Protein AF-0000000080643379 (afdb_homodimer)

Radius of gyration: 20.9 Å; Cα contacts (8 Å, |Δi|>4): 549; chains: 2; bounding box: 35×61×50 Å

Foldseek 3Di:
DDPVVVLVVVCVVCVVVLVVQQQQDPVFWFALDLVRLVVFAPWWAKKFKDQPRATAAIDTAQAADPPRDGHPGTSSVLSNCLAALDCVVPVLVLQVVCVVVVHDPVCSSVGHRNVRRMIMHGDTDDDDRNVRVVVRVSSVVVCVVVVRHYSVVD/DDPVVVLVVVCVVCVVVLVVQQQQDPVFWFALDLVRLVVFAPWWAKKFKDQPRATAAIDTAQAADPPRDGHPGTSSVLSNCLAALDCVVPVLVLQVVCVVVVHDPVCSSVGHRNVRRMIMHGDTDDDDRNVRVVVRVSSVVVCVVVVRHYSVVD

Organism: Staphylococcus saprophyticus subsp. saprophyticus (strain ATCC 15305 / DSM 20229 / NCIMB 8711 / NCTC 7292 / S-41) (NCBI:txid342451)

Structure (mmCIF, N/CA/C/O backbone):
data_AF-0000000080643379-model_v1
#
loop_
_entity.id
_entity.type
_entity.pdbx_description
1 polymer 'Phage protein'
#
loop_
_atom_site.group_PDB
_atom_site.id
_atom_site.type_symbol
_atom_site.label_atom_id
_atom_site.label_alt_id
_atom_site.label_comp_id
_atom_site.label_asym_id
_atom_site.label_entity_id
_atom_site.label_seq_id
_atom_site.pdbx_PDB_ins_code
_atom_site.Cartn_x
_atom_site.Cartn_y
_atom_site.Cartn_z
_atom_site.occupancy
_atom_site.B_iso_or_equiv
_atom_site.auth_seq_id
_atom_site.auth_comp_id
_atom_site.auth_asym_id
_atom_site.auth_atom_id
_atom_site.pdbx_PDB_model_num
ATOM 1 N N . MET A 1 1 ? 12.344 6.934 12.32 1 95.56 1 MET A N 1
ATOM 2 C CA . MET A 1 1 ? 12.203 5.48 12.383 1 95.56 1 MET A CA 1
ATOM 3 C C . MET A 1 1 ? 13.133 4.801 11.383 1 95.56 1 MET A C 1
ATOM 5 O O . MET A 1 1 ? 13.305 5.281 10.266 1 95.56 1 MET A O 1
ATOM 9 N N . ASN A 1 2 ? 13.773 3.764 11.812 1 97.25 2 ASN A N 1
ATOM 10 C CA . ASN A 1 2 ? 14.625 2.973 10.93 1 97.25 2 ASN A CA 1
ATOM 11 C C . ASN A 1 2 ? 13.812 1.944 10.148 1 97.25 2 ASN A C 1
ATOM 13 O O . ASN A 1 2 ? 13.414 0.914 10.695 1 97.25 2 ASN A O 1
ATOM 17 N N . GLY A 1 3 ? 13.617 2.188 8.875 1 97.5 3 GLY A N 1
ATOM 18 C CA . GLY A 1 3 ? 12.758 1.368 8.031 1 97.5 3 GLY A CA 1
ATOM 19 C C . GLY A 1 3 ? 13.289 -0.041 7.836 1 97.5 3 GLY A C 1
ATOM 20 O O . GLY A 1 3 ? 12.516 -1.001 7.812 1 97.5 3 GLY A O 1
ATOM 21 N N . ASP A 1 4 ? 14.602 -0.153 7.711 1 97.94 4 ASP A N 1
ATOM 22 C CA . ASP A 1 4 ? 15.195 -1.469 7.516 1 97.94 4 ASP A CA 1
ATOM 23 C C . ASP A 1 4 ? 14.977 -2.361 8.734 1 97.94 4 ASP A C 1
ATOM 25 O O . ASP A 1 4 ? 14.586 -3.521 8.594 1 97.94 4 ASP A O 1
ATOM 29 N N . LYS A 1 5 ? 15.25 -1.78 9.836 1 97.94 5 LYS A N 1
ATOM 30 C CA . LYS A 1 5 ? 15.086 -2.535 11.07 1 97.94 5 LYS A CA 1
ATOM 31 C C . LYS A 1 5 ? 13.633 -2.963 11.273 1 97.94 5 LYS A C 1
ATOM 33 O O . LYS A 1 5 ? 13.359 -4.113 11.625 1 97.94 5 LYS A O 1
ATOM 38 N N . LYS A 1 6 ? 12.703 -2.09 11.016 1 98.12 6 LYS A N 1
ATOM 39 C CA . LYS A 1 6 ? 11.289 -2.381 11.234 1 98.12 6 LYS A CA 1
ATOM 40 C C . LYS A 1 6 ? 10.781 -3.424 10.25 1 98.12 6 LYS A C 1
ATOM 42 O O . LYS A 1 6 ? 10.023 -4.32 10.617 1 98.12 6 LYS A O 1
ATOM 47 N N . ILE A 1 7 ? 11.227 -3.344 9.023 1 98.5 7 ILE A N 1
ATOM 48 C CA . ILE A 1 7 ? 10.836 -4.336 8.023 1 98.5 7 ILE A CA 1
ATOM 49 C C . ILE A 1 7 ? 11.398 -5.703 8.406 1 98.5 7 ILE A C 1
ATOM 51 O O . ILE A 1 7 ? 10.703 -6.719 8.297 1 98.5 7 ILE A O 1
ATOM 55 N N . SER A 1 8 ? 12.609 -5.676 8.867 1 98.25 8 SER A N 1
ATOM 56 C CA . SER A 1 8 ? 13.203 -6.934 9.297 1 98.25 8 SER A CA 1
ATOM 57 C C . SER A 1 8 ? 12.406 -7.57 10.43 1 98.25 8 SER A C 1
ATOM 59 O O . SER A 1 8 ? 12.172 -8.781 10.43 1 98.25 8 SER A O 1
ATOM 61 N N . GLU A 1 9 ? 12.008 -6.742 11.359 1 98.12 9 GLU A N 1
ATOM 62 C CA . GLU A 1 9 ? 11.195 -7.223 12.469 1 98.12 9 GLU A CA 1
ATOM 63 C C . GLU A 1 9 ? 9.859 -7.781 11.977 1 98.12 9 GLU A C 1
ATOM 65 O O . GLU A 1 9 ? 9.422 -8.836 12.438 1 98.12 9 GLU A O 1
ATOM 70 N N . LEU A 1 10 ? 9.258 -7.109 11.055 1 98.5 10 LEU A N 1
ATOM 71 C CA . LEU A 1 10 ? 7.98 -7.559 10.5 1 98.5 10 LEU A CA 1
ATOM 72 C C . LEU A 1 10 ? 8.156 -8.859 9.727 1 98.5 10 LEU A C 1
ATOM 74 O O . LEU A 1 10 ? 7.328 -9.773 9.844 1 98.5 10 LEU A O 1
ATOM 78 N N . LEU A 1 11 ? 9.219 -8.922 8.984 1 98.62 11 LEU A N 1
ATOM 79 C CA . LEU A 1 11 ? 9.484 -10.148 8.242 1 98.62 11 LEU A CA 1
ATOM 80 C C . LEU A 1 11 ? 9.703 -11.328 9.195 1 98.62 11 LEU A C 1
ATOM 82 O O . LEU A 1 11 ? 9.281 -12.445 8.906 1 98.62 11 LEU A O 1
ATOM 86 N N . ASP A 1 12 ? 10.344 -11.055 10.344 1 97.94 12 ASP A N 1
ATOM 87 C CA . ASP A 1 12 ? 10.531 -12.102 11.344 1 97.94 12 ASP A CA 1
ATOM 88 C C . ASP A 1 12 ? 9.195 -12.562 11.914 1 97.94 12 ASP A C 1
ATOM 90 O O . ASP A 1 12 ? 8.977 -13.758 12.109 1 97.94 12 ASP A O 1
ATOM 94 N N . ASN A 1 13 ? 8.312 -11.633 12.141 1 97.12 13 ASN A N 1
ATOM 95 C CA . ASN A 1 13 ? 7.004 -11.938 12.719 1 97.12 13 ASN A CA 1
ATOM 96 C C . ASN A 1 13 ? 6.133 -12.719 11.742 1 97.12 13 ASN A C 1
ATOM 98 O O . ASN A 1 13 ? 5.293 -13.516 12.156 1 97.12 13 ASN A O 1
ATOM 102 N N . TYR A 1 14 ? 6.359 -12.547 10.422 1 97.81 14 TYR A N 1
ATOM 103 C CA . TYR A 1 14 ? 5.512 -13.188 9.422 1 97.81 14 TYR A CA 1
ATOM 104 C C . TYR A 1 14 ? 6.301 -14.211 8.617 1 97.81 14 TYR A C 1
ATOM 106 O O . TYR A 1 14 ? 5.867 -14.625 7.535 1 97.81 14 TYR A O 1
ATOM 114 N N . LYS A 1 15 ? 7.379 -14.641 9.109 1 97.44 15 LYS A N 1
ATOM 115 C CA . LYS A 1 15 ? 8.305 -15.516 8.391 1 97.44 15 LYS A CA 1
ATOM 116 C C . LYS A 1 15 ? 7.637 -16.828 7.992 1 97.44 15 LYS A C 1
ATOM 118 O O . LYS A 1 15 ? 7.746 -17.266 6.848 1 97.44 15 LYS A O 1
ATOM 123 N N . LYS A 1 16 ? 6.953 -17.375 8.898 1 97.31 16 LYS A N 1
ATOM 124 C CA . LYS A 1 16 ? 6.398 -18.703 8.68 1 97.31 16 LYS A CA 1
ATOM 125 C C . LYS A 1 16 ? 5.391 -18.688 7.531 1 97.31 16 LYS A C 1
ATOM 127 O O . LYS A 1 16 ? 5.543 -19.422 6.555 1 97.31 16 LYS A O 1
ATOM 132 N N . PRO A 1 17 ? 4.391 -17.797 7.648 1 98.06 17 PRO A N 1
ATOM 133 C CA . PRO A 1 17 ? 3.434 -17.828 6.539 1 98.06 17 PRO A CA 1
ATOM 134 C C . PRO A 1 17 ? 4.062 -17.422 5.207 1 98.06 17 PRO A C 1
ATOM 136 O O . PRO A 1 17 ? 3.688 -17.938 4.156 1 98.06 17 PRO A O 1
ATOM 139 N N . LEU A 1 18 ? 5 -16.531 5.168 1 98.69 18 LEU A N 1
ATOM 140 C CA . LEU A 1 18 ? 5.633 -16.078 3.934 1 98.69 18 LEU A CA 1
ATOM 141 C C . LEU A 1 18 ? 6.508 -17.172 3.344 1 98.69 18 LEU A C 1
ATOM 143 O O . LEU A 1 18 ? 6.496 -17.406 2.131 1 98.69 18 LEU A O 1
ATOM 147 N N . LYS A 1 19 ? 7.238 -17.766 4.234 1 98.5 19 LYS A N 1
ATOM 148 C CA . LYS A 1 19 ? 8.047 -18.891 3.771 1 98.5 19 LYS A CA 1
ATOM 149 C C . LYS A 1 19 ? 7.184 -19.953 3.102 1 98.5 19 LYS A C 1
ATOM 151 O O . LYS A 1 19 ? 7.527 -20.453 2.031 1 98.5 19 LYS A O 1
ATOM 156 N N . LYS A 1 20 ? 6.109 -20.281 3.715 1 98.44 20 LYS A N 1
ATOM 157 C CA . LYS A 1 20 ? 5.203 -21.281 3.168 1 98.44 20 LYS A CA 1
ATOM 158 C C . LYS A 1 20 ? 4.617 -20.828 1.835 1 98.44 20 LYS A C 1
ATOM 160 O O . LYS A 1 20 ? 4.422 -21.641 0.925 1 98.44 20 LYS A O 1
ATOM 165 N N . LEU A 1 21 ? 4.336 -19.578 1.672 1 98.75 21 LEU A N 1
ATOM 166 C CA . LEU A 1 21 ? 3.76 -19.016 0.453 1 98.75 21 LEU A CA 1
ATOM 167 C C . LEU A 1 21 ? 4.715 -19.188 -0.724 1 98.75 21 LEU A C 1
ATOM 169 O O . LEU A 1 21 ? 4.285 -19.469 -1.843 1 98.75 21 LEU A O 1
ATOM 173 N N . PHE A 1 22 ? 5.977 -19 -0.474 1 98.81 22 PHE A N 1
ATOM 174 C CA . PHE A 1 22 ? 6.957 -18.922 -1.551 1 98.81 22 PHE A CA 1
ATOM 175 C C . PHE A 1 22 ? 7.559 -20.297 -1.823 1 98.81 22 PHE A C 1
ATOM 177 O O . PHE A 1 22 ? 8.219 -20.5 -2.844 1 98.81 22 PHE A O 1
ATOM 184 N N . LYS A 1 23 ? 7.383 -21.188 -0.854 1 98.56 23 LYS A N 1
ATOM 185 C CA . LYS A 1 23 ? 7.848 -22.562 -1.071 1 98.56 23 LYS A CA 1
ATOM 186 C C . LYS A 1 23 ? 6.809 -23.375 -1.833 1 98.56 23 LYS A C 1
ATOM 188 O O . LYS A 1 23 ? 5.715 -23.625 -1.326 1 98.56 23 LYS A O 1
ATOM 193 N N . TYR A 1 24 ? 7.199 -23.859 -2.943 1 98.62 24 TYR A N 1
ATOM 194 C CA . TYR A 1 24 ? 6.266 -24.641 -3.754 1 98.62 24 TYR A CA 1
ATOM 195 C C . TYR A 1 24 ? 5.816 -25.891 -3.016 1 98.62 24 TYR A C 1
ATOM 197 O O . TYR A 1 24 ? 6.648 -26.703 -2.59 1 98.62 24 TYR A O 1
ATOM 205 N N . ASP A 1 25 ? 4.66 -26 -2.828 1 98.31 25 ASP A N 1
ATOM 206 C CA . ASP A 1 25 ? 4.023 -27.172 -2.219 1 98.31 25 ASP A CA 1
ATOM 207 C C . ASP A 1 25 ? 3.037 -27.828 -3.186 1 98.31 25 ASP A C 1
ATOM 209 O O . ASP A 1 25 ? 1.934 -27.312 -3.393 1 98.31 25 ASP A O 1
ATOM 213 N N . LYS A 1 26 ? 3.357 -28.938 -3.703 1 97.25 26 LYS A N 1
ATOM 214 C CA . LYS A 1 26 ? 2.578 -29.625 -4.73 1 97.25 26 LYS A CA 1
ATOM 215 C C . LYS A 1 26 ? 1.146 -29.875 -4.262 1 97.25 26 LYS A C 1
ATOM 217 O O . LYS A 1 26 ? 0.209 -29.828 -5.062 1 97.25 26 LYS A O 1
ATOM 222 N N . SER A 1 27 ? 0.927 -30.094 -3.057 1 96.69 27 SER A N 1
ATOM 223 C CA . SER A 1 27 ? -0.391 -30.391 -2.512 1 96.69 27 SER A CA 1
ATOM 224 C C . SER A 1 27 ? -1.24 -29.141 -2.373 1 96.69 27 SER A C 1
ATOM 226 O O . SER A 1 27 ? -2.467 -29.219 -2.281 1 96.69 27 SER A O 1
ATOM 228 N N . LYS A 1 28 ? -0.575 -28 -2.389 1 96.38 28 LYS A N 1
ATOM 229 C CA . LYS A 1 28 ? -1.296 -26.75 -2.15 1 96.38 28 LYS A CA 1
ATOM 230 C C . LYS A 1 28 ? -1.379 -25.922 -3.422 1 96.38 28 LYS A C 1
ATOM 232 O O . LYS A 1 28 ? -2.264 -25.062 -3.555 1 96.38 28 LYS A O 1
ATOM 237 N N . ALA A 1 29 ? -0.415 -26.125 -4.297 1 98.25 29 ALA A N 1
ATOM 238 C CA . ALA A 1 29 ? -0.379 -25.375 -5.543 1 98.25 29 ALA A CA 1
ATOM 239 C C . ALA A 1 29 ? -1.565 -25.719 -6.434 1 98.25 29 ALA A C 1
ATOM 241 O O . ALA A 1 29 ? -1.855 -26.906 -6.656 1 98.25 29 ALA A O 1
ATOM 242 N N . ARG A 1 30 ? -2.191 -24.672 -6.891 1 98.38 30 ARG A N 1
ATOM 243 C CA . ARG A 1 30 ? -3.383 -24.891 -7.707 1 98.38 30 ARG A CA 1
ATOM 244 C C . ARG A 1 30 ? -3.168 -24.375 -9.133 1 98.38 30 ARG A C 1
ATOM 246 O O . ARG A 1 30 ? -2.426 -23.422 -9.352 1 98.38 30 ARG A O 1
ATOM 253 N N . ALA A 1 31 ? -3.893 -25.078 -10.047 1 98.25 31 ALA A N 1
ATOM 254 C CA . ALA A 1 31 ? -3.844 -24.672 -11.445 1 98.25 31 ALA A CA 1
ATOM 255 C C . ALA A 1 31 ? -4.758 -23.469 -11.703 1 98.25 31 ALA A C 1
ATOM 257 O O . ALA A 1 31 ? -5.539 -23.078 -10.836 1 98.25 31 ALA A O 1
ATOM 258 N N . PHE A 1 32 ? -4.676 -22.875 -12.867 1 98.44 32 PHE A N 1
ATOM 259 C CA . PHE A 1 32 ? -5.414 -21.656 -13.203 1 98.44 32 PHE A CA 1
ATOM 260 C C . PHE A 1 32 ? -6.715 -22 -13.922 1 98.44 32 PHE A C 1
ATOM 262 O O . PHE A 1 32 ? -7.473 -21.109 -14.305 1 98.44 32 PHE A O 1
ATOM 269 N N . ASP A 1 33 ? -7.02 -23.312 -14.094 1 97.5 33 ASP A N 1
ATOM 270 C CA . ASP A 1 33 ? -8.258 -23.688 -14.758 1 97.5 33 ASP A CA 1
ATOM 271 C C . ASP A 1 33 ? -9.477 -23.328 -13.898 1 97.5 33 ASP A C 1
ATOM 273 O O . ASP A 1 33 ? -9.344 -23.109 -12.695 1 97.5 33 ASP A O 1
ATOM 277 N N . LYS A 1 34 ? -10.57 -23.312 -14.484 1 96.44 34 LYS A N 1
ATOM 278 C CA . LYS A 1 34 ? -11.797 -22.859 -13.836 1 96.44 34 LYS A CA 1
ATOM 279 C C . LYS A 1 34 ? -12.117 -23.688 -12.602 1 96.44 34 LYS A C 1
ATOM 281 O O . LYS A 1 34 ? -12.508 -23.141 -11.562 1 96.44 34 LYS A O 1
ATOM 286 N N . ASP A 1 35 ? -11.992 -24.969 -12.664 1 96.62 35 ASP A N 1
ATOM 287 C CA . ASP A 1 35 ? -12.32 -25.844 -11.547 1 96.62 35 ASP A CA 1
ATOM 288 C C . ASP A 1 35 ? -11.422 -25.578 -10.344 1 96.62 35 ASP A C 1
ATOM 290 O O . ASP A 1 35 ? -11.898 -25.531 -9.211 1 96.62 35 ASP A O 1
ATOM 294 N N . SER A 1 36 ? -10.188 -25.391 -10.555 1 97.12 36 SER A N 1
ATOM 295 C CA . SER A 1 36 ? -9.242 -25.094 -9.484 1 97.12 36 SER A CA 1
ATOM 296 C C . SER A 1 36 ? -9.508 -23.719 -8.875 1 97.12 36 SER A C 1
ATOM 298 O O . SER A 1 36 ? -9.5 -23.562 -7.648 1 97.12 36 SER A O 1
ATOM 300 N N . ARG A 1 37 ? -9.758 -22.703 -9.688 1 97.31 37 ARG A N 1
ATOM 301 C CA . ARG A 1 37 ? -9.992 -21.344 -9.211 1 97.31 37 ARG A CA 1
ATOM 302 C C . ARG A 1 37 ? -11.297 -21.25 -8.414 1 97.31 37 ARG A C 1
ATOM 304 O O . ARG A 1 37 ? -11.383 -20.5 -7.445 1 97.31 37 ARG A O 1
ATOM 311 N N . SER A 1 38 ? -12.297 -22.047 -8.812 1 97.31 38 SER A N 1
ATOM 312 C CA . SER A 1 38 ? -13.594 -22 -8.148 1 97.31 38 SER A CA 1
ATOM 313 C C . SER A 1 38 ? -13.469 -22.375 -6.672 1 97.31 38 SER A C 1
ATOM 315 O O . SER A 1 38 ? -14.305 -21.984 -5.855 1 97.31 38 SER A O 1
ATOM 317 N N . LYS A 1 39 ? -12.438 -23.062 -6.355 1 96.88 39 LYS A N 1
ATOM 318 C CA . LYS A 1 39 ? -12.234 -23.516 -4.984 1 96.88 39 LYS A CA 1
ATOM 319 C C . LYS A 1 39 ? -11.852 -22.359 -4.07 1 96.88 39 LYS A C 1
ATOM 321 O O . LYS A 1 39 ? -11.891 -22.484 -2.846 1 96.88 39 LYS A O 1
ATOM 326 N N . VAL A 1 40 ? -11.477 -21.297 -4.652 1 97.75 40 VAL A N 1
ATOM 327 C CA . VAL A 1 40 ? -11.094 -20.141 -3.848 1 97.75 40 VAL A CA 1
ATOM 328 C C . VAL A 1 40 ? -12.07 -19 -4.086 1 97.75 40 VAL A C 1
ATOM 330 O O . VAL A 1 40 ? -11.742 -17.828 -3.852 1 97.75 40 VAL A O 1
ATOM 333 N N . GLU A 1 41 ? -13.195 -19.312 -4.621 1 97.5 41 GLU A N 1
ATOM 334 C CA . GLU A 1 41 ? -14.25 -18.328 -4.824 1 97.5 41 GLU A CA 1
ATOM 335 C C . GLU A 1 41 ? -14.633 -17.656 -3.514 1 97.5 41 GLU A C 1
ATOM 337 O O . GLU A 1 41 ? -14.75 -18.312 -2.477 1 97.5 41 GLU A O 1
ATOM 342 N N . GLY A 1 42 ? -14.711 -16.375 -3.584 1 96.75 42 GLY A N 1
ATOM 343 C CA . GLY A 1 42 ? -15.133 -15.609 -2.414 1 96.75 42 GLY A CA 1
ATOM 344 C C . GLY A 1 42 ? -13.984 -15.297 -1.469 1 96.75 42 GLY A C 1
ATOM 345 O O . GLY A 1 42 ? -14.148 -14.516 -0.532 1 96.75 42 GLY A O 1
ATOM 346 N N . GLN A 1 43 ? -12.828 -15.883 -1.752 1 97.31 43 GLN A N 1
ATOM 347 C CA . GLN A 1 43 ? -11.703 -15.68 -0.851 1 97.31 43 GLN A CA 1
ATOM 348 C C . GLN A 1 43 ? -10.867 -14.469 -1.274 1 97.31 43 GLN A C 1
ATOM 350 O O . GLN A 1 43 ? -10.891 -14.078 -2.441 1 97.31 43 GLN A O 1
ATOM 355 N N . LYS A 1 44 ? -10.203 -13.906 -0.284 1 97.38 44 LYS A N 1
ATOM 356 C CA . LYS A 1 44 ? -9.328 -12.758 -0.488 1 97.38 44 LYS A CA 1
ATOM 357 C C . LYS A 1 44 ? -7.98 -12.969 0.197 1 97.38 44 LYS A C 1
ATOM 359 O O . LYS A 1 44 ? -7.855 -13.812 1.086 1 97.38 44 LYS A O 1
ATOM 364 N N . GLY A 1 45 ? -6.984 -12.211 -0.296 1 97.94 45 GLY A N 1
ATOM 365 C CA . GLY A 1 45 ? -5.652 -12.336 0.269 1 97.94 45 GLY A CA 1
ATOM 366 C C . GLY A 1 45 ? -4.551 -12.062 -0.737 1 97.94 45 GLY A C 1
ATOM 367 O O . GLY A 1 45 ? -4.703 -11.211 -1.617 1 97.94 45 GLY A O 1
ATOM 368 N N . ILE A 1 46 ? -3.375 -12.648 -0.488 1 98.31 46 ILE A N 1
ATOM 369 C CA . ILE A 1 46 ? -2.262 -12.492 -1.418 1 98.31 46 ILE A CA 1
ATOM 370 C C . ILE A 1 46 ? -1.938 -13.844 -2.062 1 98.31 46 ILE A C 1
ATOM 372 O O . ILE A 1 46 ? -2.256 -14.898 -1.505 1 98.31 46 ILE A O 1
ATOM 376 N N . PHE A 1 47 ? -1.388 -13.766 -3.289 1 98.62 47 PHE A N 1
ATOM 377 C CA . PHE A 1 47 ? -1.05 -15 -3.992 1 98.62 47 PHE A CA 1
ATOM 378 C C . PHE A 1 47 ? 0.313 -14.883 -4.664 1 98.62 47 PHE A C 1
ATOM 380 O O . PHE A 1 47 ? 0.799 -13.781 -4.906 1 98.62 47 PHE A O 1
ATOM 387 N N . VAL A 1 48 ? 0.927 -15.969 -4.859 1 98.81 48 VAL A N 1
ATOM 388 C CA . VAL A 1 48 ? 2.162 -16.109 -5.621 1 98.81 48 VAL A CA 1
ATOM 389 C C . VAL A 1 48 ? 1.929 -17.031 -6.82 1 98.81 48 VAL A C 1
ATOM 391 O O . VAL A 1 48 ? 1.266 -18.062 -6.699 1 98.81 48 VAL A O 1
ATOM 394 N N . ILE A 1 49 ? 2.354 -16.625 -7.93 1 98.81 49 ILE A N 1
ATOM 395 C CA . ILE A 1 49 ? 2.301 -17.453 -9.133 1 98.81 49 ILE A CA 1
ATOM 396 C C . ILE A 1 49 ? 3.631 -18.172 -9.328 1 98.81 49 ILE A C 1
ATOM 398 O O . ILE A 1 49 ? 4.699 -17.578 -9.148 1 98.81 49 ILE A O 1
ATOM 402 N N . PHE A 1 50 ? 3.547 -19.422 -9.609 1 98.81 50 PHE A N 1
ATOM 403 C CA . PHE A 1 50 ? 4.719 -20.266 -9.836 1 98.81 50 PHE A CA 1
ATOM 404 C C . PHE A 1 50 ? 4.805 -20.688 -11.297 1 98.81 50 PHE A C 1
ATOM 406 O O . PHE A 1 50 ? 3.793 -21.047 -11.906 1 98.81 50 PHE A O 1
ATOM 413 N N . ASN A 1 51 ? 5.898 -20.578 -11.867 1 98.06 51 ASN A N 1
ATOM 414 C CA . ASN A 1 51 ? 6.293 -21.219 -13.125 1 98.06 51 ASN A CA 1
ATOM 415 C C . ASN A 1 51 ? 7.371 -22.266 -12.906 1 98.06 51 ASN A C 1
ATOM 417 O O . ASN A 1 51 ? 8.461 -21.969 -12.422 1 98.06 51 ASN A O 1
ATOM 421 N N . ASN A 1 52 ? 7.082 -23.562 -13.18 1 96.19 52 ASN A N 1
ATOM 422 C CA . ASN A 1 52 ? 8.008 -24.672 -12.938 1 96.19 52 ASN A CA 1
ATOM 423 C C . ASN A 1 52 ? 8.539 -24.656 -11.508 1 96.19 52 ASN A C 1
ATOM 425 O O . ASN A 1 52 ? 9.75 -24.688 -11.281 1 96.19 52 ASN A O 1
ATOM 429 N N . LYS A 1 53 ? 7.652 -24.438 -10.594 1 97.62 53 LYS A N 1
ATOM 430 C CA . LYS A 1 53 ? 7.859 -24.531 -9.156 1 97.62 53 LYS A CA 1
ATOM 431 C C . LYS A 1 53 ? 8.688 -23.359 -8.633 1 97.62 53 LYS A C 1
ATOM 433 O O . LYS A 1 53 ? 9.094 -23.359 -7.473 1 97.62 53 LYS A O 1
ATOM 438 N N . GLN A 1 54 ? 8.914 -22.344 -9.492 1 98.12 54 GLN A N 1
ATOM 439 C CA . GLN A 1 54 ? 9.602 -21.125 -9.07 1 98.12 54 GLN A CA 1
ATOM 440 C C . GLN A 1 54 ? 8.633 -19.953 -8.938 1 98.12 54 GLN A C 1
ATOM 442 O O . GLN A 1 54 ? 7.844 -19.688 -9.844 1 98.12 54 GLN A O 1
ATOM 447 N N . PRO A 1 55 ? 8.656 -19.328 -7.797 1 98.81 55 PRO A N 1
ATOM 448 C CA . PRO A 1 55 ? 7.805 -18.141 -7.68 1 98.81 55 PRO A CA 1
ATOM 449 C C . PRO A 1 55 ? 8.211 -17.031 -8.641 1 98.81 55 PRO A C 1
ATOM 451 O O . PRO A 1 55 ? 9.391 -16.703 -8.742 1 98.81 55 PRO A O 1
ATOM 454 N N . ILE A 1 56 ? 7.195 -16.422 -9.289 1 98.5 56 ILE A N 1
ATOM 455 C CA . ILE A 1 56 ? 7.586 -15.453 -10.312 1 98.5 56 ILE A CA 1
ATOM 456 C C . ILE A 1 56 ? 6.797 -14.156 -10.133 1 98.5 56 ILE A C 1
ATOM 458 O O . ILE A 1 56 ? 7.129 -13.133 -10.727 1 98.5 56 ILE A O 1
ATOM 462 N N . PHE A 1 57 ? 5.754 -14.133 -9.32 1 98.44 57 PHE A N 1
ATOM 463 C CA . PHE A 1 57 ? 4.902 -12.953 -9.211 1 98.44 57 PHE A CA 1
ATOM 464 C C . PHE A 1 57 ? 4.086 -12.992 -7.926 1 98.44 57 PHE A C 1
ATOM 466 O O . PHE A 1 57 ? 3.605 -14.047 -7.523 1 98.44 57 PHE A O 1
ATOM 473 N N . VAL A 1 58 ? 3.941 -11.875 -7.312 1 97.88 58 VAL A N 1
ATOM 474 C CA . VAL A 1 58 ? 3.084 -11.695 -6.145 1 97.88 58 VAL A CA 1
ATOM 475 C C . VAL A 1 58 ? 1.939 -10.742 -6.488 1 97.88 58 VAL A C 1
ATOM 477 O O . VAL A 1 58 ? 2.145 -9.734 -7.168 1 97.88 58 VAL A O 1
ATOM 480 N N . GLY A 1 59 ? 0.759 -11.07 -6.074 1 95.94 59 GLY A N 1
ATOM 481 C CA . GLY A 1 59 ? -0.389 -10.18 -6.195 1 95.94 59 GLY A CA 1
ATOM 482 C C . GLY A 1 59 ? -1.318 -10.25 -4.996 1 95.94 59 GLY A C 1
ATOM 483 O O . GLY A 1 59 ? -1.075 -11.008 -4.055 1 95.94 59 GLY A O 1
ATOM 484 N N . GLN A 1 60 ? -2.311 -9.414 -5.016 1 95.5 60 GLN A N 1
ATOM 485 C CA . GLN A 1 60 ? -3.299 -9.398 -3.941 1 95.5 60 GLN A CA 1
ATOM 486 C C . GLN A 1 60 ? -4.707 -9.188 -4.492 1 95.5 60 GLN A C 1
ATOM 488 O O . GLN A 1 60 ? -4.875 -8.789 -5.648 1 95.5 60 GLN A O 1
ATOM 493 N N . VAL A 1 61 ? -5.656 -9.57 -3.691 1 95.25 61 VAL A N 1
ATOM 494 C CA . VAL A 1 61 ? -7.059 -9.289 -3.971 1 95.25 61 VAL A CA 1
ATOM 495 C C . VAL A 1 61 ? -7.801 -9 -2.668 1 95.25 61 VAL A C 1
ATOM 497 O O . VAL A 1 61 ? -7.594 -9.688 -1.664 1 95.25 61 VAL A O 1
ATOM 500 N N . GLY A 1 62 ? -8.57 -7.926 -2.818 1 94.69 62 GLY A N 1
ATOM 501 C CA . GLY A 1 62 ? -9.398 -7.605 -1.665 1 94.69 62 GLY A CA 1
ATOM 502 C C . GLY A 1 62 ? -8.836 -6.473 -0.826 1 94.69 62 GLY A C 1
ATOM 503 O O . GLY A 1 62 ? -9.508 -5.965 0.074 1 94.69 62 GLY A O 1
ATOM 504 N N . GLY A 1 63 ? -7.57 -6.105 -1.05 1 94.31 63 GLY A N 1
ATOM 505 C CA . GLY A 1 63 ? -6.988 -4.949 -0.38 1 94.31 63 GLY A CA 1
ATOM 506 C C . GLY A 1 63 ? -7.363 -3.633 -1.03 1 94.31 63 GLY A C 1
ATOM 507 O O . GLY A 1 63 ? -8.172 -3.6 -1.963 1 94.31 63 GLY A O 1
ATOM 508 N N . TYR A 1 64 ? -6.797 -2.648 -0.492 1 89.06 64 TYR A N 1
ATOM 509 C CA . TYR A 1 64 ? -7.07 -1.322 -1.035 1 89.06 64 TYR A CA 1
ATOM 510 C C . TYR A 1 64 ? -6.238 -1.064 -2.285 1 89.06 64 TYR A C 1
ATOM 512 O O . TYR A 1 64 ? -5.074 -1.468 -2.359 1 89.06 64 TYR A O 1
ATOM 520 N N . MET A 1 65 ? -6.89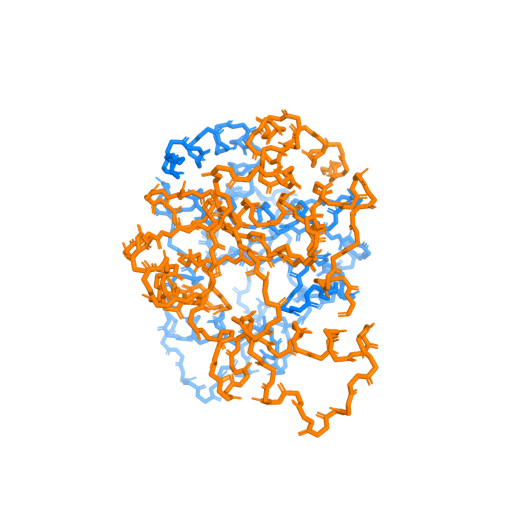1 -0.432 -3.17 1 81.31 65 MET A N 1
ATOM 521 C CA . MET A 1 65 ? -6.211 0.08 -4.359 1 81.31 65 MET A CA 1
ATOM 522 C C . MET A 1 65 ? -5.996 1.586 -4.254 1 81.31 65 MET A C 1
ATOM 524 O O . MET A 1 65 ? -6.227 2.18 -3.199 1 81.31 65 MET A O 1
ATOM 528 N N . THR A 1 66 ? -5.52 2.105 -5.332 1 67.12 66 THR A N 1
ATOM 529 C CA . THR A 1 66 ? -5.32 3.551 -5.352 1 67.12 66 THR A CA 1
ATOM 530 C C . THR A 1 66 ? -6.613 4.281 -4.996 1 67.12 66 THR A C 1
ATOM 532 O O . THR A 1 66 ? -7.691 3.902 -5.461 1 67.12 66 THR A O 1
ATOM 535 N N . GLY A 1 67 ? -6.531 5.266 -4.02 1 62.75 67 GLY A N 1
ATOM 536 C CA . GLY A 1 67 ? -7.684 6.066 -3.639 1 62.75 67 GLY A CA 1
ATOM 537 C C . GLY A 1 67 ? -8.523 5.426 -2.551 1 62.75 67 GLY A C 1
ATOM 538 O O . GLY A 1 67 ? -9.719 5.707 -2.43 1 62.75 67 GLY A O 1
ATOM 539 N N . TYR A 1 68 ? -7.953 4.402 -1.913 1 72.06 68 TYR A N 1
ATOM 540 C CA . TYR A 1 68 ? -8.602 3.758 -0.777 1 72.06 68 TYR A CA 1
ATOM 541 C C . TYR A 1 68 ? -9.844 2.998 -1.219 1 72.06 68 TYR A C 1
ATOM 543 O O . TYR A 1 68 ? -10.836 2.928 -0.482 1 72.06 68 TYR A O 1
ATOM 551 N N . LYS A 1 69 ? -9.812 2.617 -2.383 1 78.06 69 LYS A N 1
ATOM 552 C CA . LYS A 1 69 ? -10.898 1.779 -2.883 1 78.06 69 LYS A CA 1
ATOM 553 C C . LYS A 1 69 ? -10.57 0.298 -2.711 1 78.06 69 LYS A C 1
ATOM 555 O O . LYS A 1 69 ? -9.422 -0.114 -2.865 1 78.06 69 LYS A O 1
ATOM 560 N N . ILE A 1 70 ? -11.617 -0.406 -2.391 1 82.94 70 ILE A N 1
ATOM 561 C CA . ILE A 1 70 ? -11.438 -1.837 -2.174 1 82.94 70 ILE A CA 1
ATOM 562 C C . ILE A 1 70 ? -11.75 -2.598 -3.461 1 82.94 70 ILE A C 1
ATOM 564 O O . ILE A 1 70 ? -12.703 -2.268 -4.172 1 82.94 70 ILE A O 1
ATOM 568 N N . THR A 1 71 ? -10.938 -3.496 -3.734 1 80 71 THR A N 1
ATOM 569 C CA . THR A 1 71 ? -11.227 -4.359 -4.875 1 80 71 THR A CA 1
ATOM 570 C C . THR A 1 71 ? -12.43 -5.254 -4.59 1 80 71 THR A C 1
ATOM 572 O O . THR A 1 71 ? -12.586 -5.75 -3.473 1 80 71 THR A O 1
ATOM 575 N N . GLN A 1 72 ? -13.234 -5.355 -5.57 1 83.25 72 GLN A N 1
ATOM 576 C CA . GLN A 1 72 ? -14.445 -6.156 -5.387 1 83.25 72 GLN A CA 1
ATOM 577 C C . GLN A 1 72 ? -14.219 -7.598 -5.836 1 83.25 72 GLN A C 1
ATOM 579 O O . GLN A 1 72 ? -14.969 -8.5 -5.453 1 83.25 72 GLN A O 1
ATOM 584 N N . LYS A 1 73 ? -13.242 -7.84 -6.465 1 90.56 73 LYS A N 1
ATOM 585 C CA . LYS A 1 73 ? -12.984 -9.18 -6.98 1 90.56 73 LYS A CA 1
ATOM 586 C C . LYS A 1 73 ? -12.469 -10.102 -5.879 1 90.56 73 LYS A C 1
ATOM 588 O O . LYS A 1 73 ? -11.906 -9.641 -4.887 1 90.56 73 LYS A O 1
ATOM 593 N N . ASP A 1 74 ? -12.766 -11.344 -6.082 1 96.62 74 ASP A N 1
ATOM 594 C CA . ASP A 1 74 ? -12.188 -12.359 -5.211 1 96.62 74 ASP A CA 1
ATOM 595 C C . ASP A 1 74 ? -11.039 -13.094 -5.902 1 96.62 74 ASP A C 1
ATOM 597 O O . ASP A 1 74 ? -10.625 -12.703 -7 1 96.62 74 ASP A O 1
ATOM 601 N N . LEU A 1 75 ? -10.445 -14.039 -5.246 1 97.62 75 LEU A N 1
ATOM 602 C CA . LEU A 1 75 ? -9.297 -14.758 -5.785 1 97.62 75 LEU A CA 1
ATOM 603 C C . LEU A 1 75 ? -9.648 -15.453 -7.094 1 97.62 75 LEU A C 1
ATOM 605 O O . LEU A 1 75 ? -8.867 -15.422 -8.047 1 97.62 75 LEU A O 1
ATOM 609 N N . ASN A 1 76 ? -10.852 -16.062 -7.113 1 97.75 76 ASN A N 1
ATOM 610 C CA . ASN A 1 76 ? -11.289 -16.734 -8.336 1 97.75 76 ASN A CA 1
ATOM 611 C C . ASN A 1 76 ? -11.297 -15.781 -9.523 1 97.75 76 ASN A C 1
ATOM 613 O O . ASN A 1 76 ? -10.695 -16.062 -10.562 1 97.75 76 ASN A O 1
ATOM 617 N N . ASP A 1 77 ? -11.891 -14.633 -9.352 1 96.25 77 ASP A N 1
ATOM 618 C CA . ASP A 1 77 ? -12.016 -13.648 -10.43 1 96.25 77 ASP A CA 1
ATOM 619 C C . ASP A 1 77 ? -10.656 -13.062 -10.805 1 96.25 77 ASP A C 1
ATOM 621 O O . ASP A 1 77 ? -10.352 -12.914 -11.984 1 96.25 77 ASP A O 1
ATOM 625 N N . LYS A 1 78 ? -9.891 -12.742 -9.82 1 96.06 78 LYS A N 1
ATOM 626 C CA . LYS A 1 78 ? -8.578 -12.148 -10.062 1 96.06 78 LYS A CA 1
ATOM 627 C C . LYS A 1 78 ? -7.676 -13.109 -10.836 1 96.06 78 LYS A C 1
ATOM 629 O O . LYS A 1 78 ? -7.051 -12.719 -11.82 1 96.06 78 LYS A O 1
ATOM 634 N N . LEU A 1 79 ? -7.648 -14.297 -10.391 1 97.62 79 LEU A N 1
ATOM 635 C CA . LEU A 1 79 ? -6.797 -15.281 -11.047 1 97.62 79 LEU A CA 1
ATOM 636 C C . LEU A 1 79 ? -7.309 -15.602 -12.445 1 97.62 79 LEU A C 1
ATOM 638 O O . LEU A 1 79 ? -6.527 -15.938 -13.336 1 97.62 79 LEU A O 1
ATOM 642 N N . GLY A 1 80 ? -8.625 -15.469 -12.609 1 97.06 80 GLY A N 1
ATOM 643 C CA . GLY A 1 80 ? -9.211 -15.633 -13.93 1 97.06 80 GLY A CA 1
ATOM 644 C C . GLY A 1 80 ? -8.727 -14.609 -14.938 1 97.06 80 GLY A C 1
ATOM 645 O O . GLY A 1 80 ? -8.68 -14.883 -16.141 1 97.06 80 GLY A O 1
ATOM 646 N N . GLN A 1 81 ? -8.297 -13.453 -14.477 1 96.19 81 GLN A N 1
ATOM 647 C CA . GLN A 1 81 ? -7.809 -12.383 -15.344 1 96.19 81 GLN A CA 1
ATOM 648 C C . GLN A 1 81 ? -6.543 -12.805 -16.078 1 96.19 81 GLN A C 1
ATOM 650 O O . GLN A 1 81 ? -6.238 -12.273 -17.156 1 96.19 81 GLN A O 1
ATOM 655 N N . PHE A 1 82 ? -5.859 -13.797 -15.578 1 97 82 PHE A N 1
ATOM 656 C CA . PHE A 1 82 ? -4.617 -14.25 -16.188 1 97 82 PHE A CA 1
ATOM 657 C C . PHE A 1 82 ? -4.895 -15.203 -17.344 1 97 82 PHE A C 1
ATOM 659 O O . PHE A 1 82 ? -3.969 -15.633 -18.031 1 97 82 PHE A O 1
ATOM 666 N N . ASN A 1 83 ? -6.195 -15.484 -17.547 1 96.44 83 ASN A N 1
ATOM 667 C CA . ASN A 1 83 ? -6.578 -16.406 -18.609 1 96.44 83 ASN A CA 1
ATOM 668 C C . ASN A 1 83 ? -7.418 -15.711 -19.672 1 96.44 83 ASN A C 1
ATOM 670 O O . ASN A 1 83 ? -7.949 -16.359 -20.578 1 96.44 83 ASN A O 1
ATOM 674 N N . VAL A 1 84 ? -7.566 -14.391 -19.547 1 94.44 84 VAL A N 1
ATOM 675 C CA . VAL A 1 84 ? -8.398 -13.695 -20.531 1 94.44 84 VAL A CA 1
ATOM 676 C C . VAL A 1 84 ? -7.531 -12.734 -21.344 1 94.44 84 VAL A C 1
ATOM 678 O O . VAL A 1 84 ? -6.383 -12.469 -20.984 1 94.44 84 VAL A O 1
ATOM 681 N N . LYS A 1 85 ? -8.055 -12.172 -22.359 1 91.56 85 LYS A N 1
ATOM 682 C CA . LYS A 1 85 ? -7.305 -11.344 -23.297 1 91.56 85 LYS A CA 1
ATOM 683 C C . LYS A 1 85 ? -7.016 -9.969 -22.703 1 91.56 85 LYS A C 1
ATOM 685 O O . LYS A 1 85 ? -5.953 -9.391 -22.938 1 91.56 85 LYS A O 1
ATOM 690 N N . SER A 1 86 ? -7.941 -9.484 -21.969 1 89.19 86 SER A N 1
ATOM 691 C CA . SER A 1 86 ? -7.734 -8.188 -21.344 1 89.19 86 SER A CA 1
ATOM 692 C C . SER A 1 86 ? -6.535 -8.211 -20.406 1 89.19 86 SER A C 1
ATOM 694 O O . SER A 1 86 ? -6.387 -9.141 -19.594 1 89.19 86 SER A O 1
ATOM 696 N N . ASP A 1 87 ? -5.766 -7.203 -20.484 1 86.88 87 ASP A N 1
ATOM 697 C CA . ASP A 1 87 ? -4.586 -7.18 -19.625 1 86.88 87 ASP A CA 1
ATOM 698 C C . ASP A 1 87 ? -4.836 -6.344 -18.359 1 86.88 87 ASP A C 1
ATOM 700 O O . ASP A 1 87 ? -3.912 -6.078 -17.594 1 86.88 87 ASP A O 1
ATOM 704 N N . SER A 1 88 ? -6.008 -5.969 -18.25 1 84.88 88 SER A N 1
ATOM 705 C CA . SER A 1 88 ? -6.352 -5.191 -17.062 1 84.88 88 SER A CA 1
ATOM 706 C C . SER A 1 88 ? -5.957 -5.93 -15.789 1 84.88 88 SER A C 1
ATOM 708 O O . SER A 1 88 ? -6.344 -7.082 -15.586 1 84.88 88 SER A O 1
ATOM 710 N N . GLY A 1 89 ? -5.047 -5.336 -15.062 1 85.38 89 GLY A N 1
ATOM 711 C CA . GLY A 1 89 ? -4.637 -5.902 -13.781 1 85.38 89 GLY A CA 1
ATOM 712 C C . GLY A 1 89 ? -3.51 -6.91 -13.914 1 85.38 89 GLY A C 1
ATOM 713 O O . GLY A 1 89 ? -3.025 -7.441 -12.914 1 85.38 89 GLY A O 1
ATOM 714 N N . THR A 1 90 ? -3.123 -7.215 -15.188 1 93.25 90 THR A N 1
ATOM 715 C CA . THR A 1 90 ? -2.092 -8.227 -15.375 1 93.25 90 THR A CA 1
ATOM 716 C C . THR A 1 90 ? -1.021 -7.738 -16.344 1 93.25 90 THR A C 1
ATOM 718 O O . THR A 1 90 ? -0.2 -8.523 -16.828 1 93.25 90 THR A O 1
ATOM 721 N N . ALA A 1 91 ? -1.013 -6.504 -16.625 1 90.19 91 ALA A N 1
ATOM 722 C CA . ALA A 1 91 ? -0.169 -5.949 -17.688 1 90.19 91 ALA A CA 1
ATOM 723 C C . ALA A 1 91 ? 1.31 -6.176 -17.375 1 90.19 91 ALA A C 1
ATOM 725 O O . ALA A 1 91 ? 2.066 -6.621 -18.25 1 90.19 91 ALA A O 1
ATOM 726 N N . ARG A 1 92 ? 1.729 -5.965 -16.234 1 90.44 92 ARG A N 1
ATOM 727 C CA . ARG A 1 92 ? 3.131 -6.133 -15.867 1 90.44 92 ARG A CA 1
ATOM 728 C C . ARG A 1 92 ? 3.547 -7.602 -15.953 1 90.44 92 ARG A C 1
ATOM 730 O O . ARG A 1 92 ? 4.605 -7.922 -16.484 1 90.44 92 ARG A O 1
ATOM 737 N N . PHE A 1 93 ? 2.707 -8.383 -15.445 1 94.81 93 PHE A N 1
ATOM 738 C CA . PHE A 1 93 ? 2.979 -9.812 -15.484 1 94.81 93 PHE A CA 1
ATOM 739 C C . PHE A 1 93 ? 3.18 -10.289 -16.922 1 94.81 93 PHE A C 1
ATOM 741 O O . PHE A 1 93 ? 4.168 -10.969 -17.219 1 94.81 93 PHE A O 1
ATOM 748 N N . ARG A 1 94 ? 2.262 -9.922 -17.75 1 95.25 94 ARG A N 1
ATOM 749 C CA . ARG A 1 94 ? 2.277 -10.398 -19.125 1 95.25 94 ARG A CA 1
ATOM 750 C C . ARG A 1 94 ? 3.498 -9.875 -19.875 1 95.25 94 ARG A C 1
ATOM 752 O O . ARG A 1 94 ? 4.141 -10.617 -20.625 1 95.25 94 ARG A O 1
ATOM 759 N N . ARG A 1 95 ? 3.77 -8.609 -19.625 1 93.69 95 ARG A N 1
ATOM 760 C CA . ARG A 1 95 ? 4.922 -8.008 -20.297 1 93.69 95 ARG A CA 1
ATOM 761 C C . ARG A 1 95 ? 6.211 -8.742 -19.922 1 93.69 95 ARG A C 1
ATOM 763 O O . ARG A 1 95 ? 6.973 -9.148 -20.797 1 93.69 95 ARG A O 1
ATOM 770 N N . VAL A 1 96 ? 6.43 -8.969 -18.688 1 94.44 96 VAL A N 1
ATOM 771 C CA . VAL A 1 96 ? 7.672 -9.57 -18.219 1 94.44 96 VAL A CA 1
ATOM 772 C C . VAL A 1 96 ? 7.695 -11.055 -18.594 1 94.44 96 VAL A C 1
ATOM 774 O O . VAL A 1 96 ? 8.734 -11.586 -18.984 1 94.44 96 VAL A O 1
ATOM 777 N N . PHE A 1 97 ? 6.535 -11.688 -18.5 1 95.44 97 PHE A N 1
ATOM 778 C CA . PHE A 1 97 ? 6.438 -13.086 -18.891 1 95.44 97 PHE A CA 1
ATOM 779 C C . PHE A 1 97 ? 6.844 -13.266 -20.344 1 95.44 97 PHE A C 1
ATOM 781 O O . PHE A 1 97 ? 7.609 -14.18 -20.672 1 95.44 97 PHE A O 1
ATOM 788 N N . ALA A 1 98 ? 6.309 -12.391 -21.188 1 94.75 98 ALA A N 1
ATOM 789 C CA . ALA A 1 98 ? 6.633 -12.438 -22.609 1 94.75 98 ALA A CA 1
ATOM 790 C C . ALA A 1 98 ? 8.125 -12.25 -22.844 1 94.75 98 ALA A C 1
ATOM 792 O O . ALA A 1 98 ? 8.742 -13.008 -23.594 1 94.75 98 ALA A O 1
ATOM 793 N N . GLU A 1 99 ? 8.672 -11.32 -22.125 1 94.12 99 GLU A N 1
ATOM 794 C CA . GLU A 1 99 ? 10.102 -11.039 -22.25 1 94.12 99 GLU A CA 1
ATOM 795 C C . GLU A 1 99 ? 10.945 -12.234 -21.812 1 94.12 99 GLU A C 1
ATOM 797 O O . GLU A 1 99 ? 11.883 -12.625 -22.516 1 94.12 99 GLU A O 1
ATOM 802 N N . GLN A 1 100 ? 10.57 -12.844 -20.75 1 92.81 100 GLN A N 1
ATOM 803 C CA . GLN A 1 100 ? 11.352 -13.93 -20.172 1 92.81 100 GLN A CA 1
ATOM 804 C C . GLN A 1 100 ? 11.219 -15.203 -21 1 92.81 100 GLN A C 1
ATOM 806 O O . GLN A 1 100 ? 12.094 -16.078 -20.953 1 92.81 100 GLN A O 1
ATOM 811 N N . ASN A 1 101 ? 10.141 -15.312 -21.703 1 92.19 101 ASN A N 1
ATOM 812 C CA . ASN A 1 101 ? 9.906 -16.516 -22.5 1 92.19 101 ASN A CA 1
ATOM 813 C C . ASN A 1 101 ? 10.109 -16.25 -23.984 1 92.19 101 ASN A C 1
ATOM 815 O O . ASN A 1 101 ? 9.727 -17.062 -24.828 1 92.19 101 ASN A O 1
ATOM 819 N N . SER A 1 102 ? 10.648 -15.031 -24.359 1 91.19 102 SER A N 1
ATOM 820 C CA . SER A 1 102 ? 10.977 -14.633 -25.719 1 91.19 102 SER A CA 1
ATOM 821 C C . SER A 1 102 ? 9.75 -14.688 -26.625 1 91.19 102 SER A C 1
ATOM 823 O O . SER A 1 102 ? 9.82 -15.195 -27.75 1 91.19 102 SER A O 1
ATOM 825 N N . LEU A 1 103 ? 8.633 -14.273 -26.031 1 91.31 103 LEU A N 1
ATOM 826 C CA . LEU A 1 103 ? 7.414 -14.156 -26.828 1 91.31 103 LEU A CA 1
ATOM 827 C C . LEU A 1 103 ? 7.328 -12.781 -27.484 1 91.31 103 LEU A C 1
ATOM 829 O O . LEU A 1 103 ? 7.926 -11.812 -27 1 91.31 103 LEU A O 1
ATOM 833 N N . ASP A 1 104 ? 6.621 -12.719 -28.625 1 88.38 104 ASP A N 1
ATOM 834 C CA . ASP A 1 104 ? 6.387 -11.43 -29.266 1 88.38 104 ASP A CA 1
ATOM 835 C C . ASP A 1 104 ? 5.473 -10.547 -28.422 1 88.38 104 ASP A C 1
ATOM 837 O O . ASP A 1 104 ? 4.477 -11.023 -27.875 1 88.38 104 ASP A O 1
ATOM 841 N N . GLU A 1 105 ? 5.785 -9.32 -28.328 1 78.94 105 GLU A N 1
ATOM 842 C CA . GLU A 1 105 ? 5.008 -8.383 -27.516 1 78.94 105 GLU A CA 1
ATOM 843 C C . GLU A 1 105 ? 3.557 -8.328 -27.984 1 78.94 105 GLU A C 1
ATOM 845 O O . GLU A 1 105 ? 2.648 -8.141 -27.172 1 78.94 105 GLU A O 1
ATOM 850 N N . ALA A 1 106 ? 3.35 -8.461 -29.312 1 81.06 106 ALA A N 1
ATOM 851 C CA . ALA A 1 106 ? 2.01 -8.406 -29.891 1 81.06 106 ALA A CA 1
ATOM 852 C C . ALA A 1 106 ? 1.15 -9.57 -29.391 1 81.06 106 ALA A C 1
ATOM 854 O O . ALA A 1 106 ? -0.078 -9.523 -29.5 1 81.06 106 ALA A O 1
ATOM 855 N N . GLU A 1 107 ? 1.816 -10.523 -28.75 1 82.5 107 GLU A N 1
ATOM 856 C CA . GLU A 1 107 ? 1.112 -11.742 -28.359 1 82.5 107 GLU A CA 1
ATOM 857 C C . GLU A 1 107 ? 0.804 -11.75 -26.875 1 82.5 107 GLU A C 1
ATOM 859 O O . GLU A 1 107 ? 0.287 -12.734 -26.344 1 82.5 107 GLU A O 1
ATOM 864 N N . THR A 1 108 ? 1.151 -10.711 -26.219 1 88.5 108 THR A N 1
ATOM 865 C CA . THR A 1 108 ? 0.987 -10.664 -24.766 1 88.5 108 THR A CA 1
ATOM 866 C C . THR A 1 108 ? -0.47 -10.906 -24.375 1 88.5 108 THR A C 1
ATOM 868 O O . THR A 1 108 ? -0.75 -11.516 -23.344 1 88.5 108 THR A O 1
ATOM 871 N N . LYS A 1 109 ? -1.361 -10.516 -25.203 1 86.5 109 LYS A N 1
ATOM 872 C CA . LYS A 1 109 ? -2.785 -10.648 -24.906 1 86.5 109 LYS A CA 1
ATOM 873 C C . LYS A 1 109 ? -3.238 -12.102 -25 1 86.5 109 LYS A C 1
ATOM 875 O O . LYS A 1 109 ? -4.309 -12.453 -24.516 1 86.5 109 LYS A O 1
ATOM 880 N N . GLU A 1 110 ? -2.4 -12.922 -25.656 1 89.69 110 GLU A N 1
ATOM 881 C CA . GLU A 1 110 ? -2.77 -14.32 -25.859 1 89.69 110 GLU A CA 1
ATOM 882 C C . GLU A 1 110 ? -2.213 -15.211 -24.75 1 89.69 110 GLU A C 1
ATOM 884 O O . GLU A 1 110 ? -2.51 -16.406 -24.703 1 89.69 110 GLU A O 1
ATOM 889 N N . ILE A 1 111 ? -1.41 -14.602 -23.906 1 93.44 111 ILE A N 1
ATOM 890 C CA . ILE A 1 111 ? -0.828 -15.352 -22.797 1 93.44 111 ILE A CA 1
ATOM 891 C C . ILE A 1 111 ? -1.922 -15.734 -21.797 1 93.44 111 ILE A C 1
ATOM 893 O O . ILE A 1 111 ? -2.596 -14.859 -21.25 1 93.44 111 ILE A O 1
ATOM 897 N N . LYS A 1 112 ? -2.031 -17.016 -21.641 1 95.12 112 LYS A N 1
ATOM 898 C CA . LYS A 1 112 ? -2.939 -17.562 -20.641 1 95.12 112 LYS A CA 1
ATOM 899 C C . LYS A 1 112 ? -2.186 -18.422 -19.625 1 95.12 112 LYS A C 1
ATOM 901 O O . LYS A 1 112 ? -1.43 -19.312 -20.016 1 95.12 112 LYS A O 1
ATOM 906 N N . ALA A 1 113 ? -2.402 -18.125 -18.391 1 97.31 113 ALA A N 1
ATOM 907 C CA . ALA A 1 113 ? -1.712 -18.844 -17.328 1 97.31 113 ALA A CA 1
ATOM 908 C C . ALA A 1 113 ? -1.932 -20.344 -17.453 1 97.31 113 ALA A C 1
ATOM 910 O O . ALA A 1 113 ? -1 -21.125 -17.266 1 97.31 113 ALA A O 1
ATOM 911 N N . GLU A 1 114 ? -3.162 -20.781 -17.781 1 96.56 114 GLU A N 1
ATOM 912 C CA . GLU A 1 114 ? -3.51 -22.203 -17.875 1 96.56 114 GLU A CA 1
ATOM 913 C C . GLU A 1 114 ? -2.721 -22.891 -18.984 1 96.56 114 GLU A C 1
ATOM 915 O O . GLU A 1 114 ? -2.355 -24.062 -18.859 1 96.56 114 GLU A O 1
ATOM 920 N N . ASN A 1 115 ? -2.43 -22.141 -20.031 1 95.44 115 ASN A N 1
ATOM 921 C CA . ASN A 1 115 ? -1.728 -22.719 -21.172 1 95.44 115 ASN A CA 1
ATOM 922 C C . ASN A 1 115 ? -0.252 -22.953 -20.859 1 95.44 115 ASN A C 1
ATOM 924 O O . ASN A 1 115 ? 0.419 -23.719 -21.562 1 95.44 115 ASN A O 1
ATOM 928 N N . TYR A 1 116 ? 0.251 -22.312 -19.875 1 95.81 116 TYR A N 1
ATOM 929 C CA . TYR A 1 116 ? 1.67 -22.438 -19.562 1 95.81 116 TYR A CA 1
ATOM 930 C C . TYR A 1 116 ? 1.88 -23.25 -18.297 1 95.81 116 TYR A C 1
ATOM 932 O O . TYR A 1 116 ? 2.998 -23.344 -17.781 1 95.81 116 TYR A O 1
ATOM 940 N N . GLY A 1 117 ? 0.822 -23.828 -17.812 1 96.38 117 GLY A N 1
ATOM 941 C CA . GLY A 1 117 ? 0.914 -24.703 -16.656 1 96.38 117 GLY A CA 1
ATOM 942 C C . GLY A 1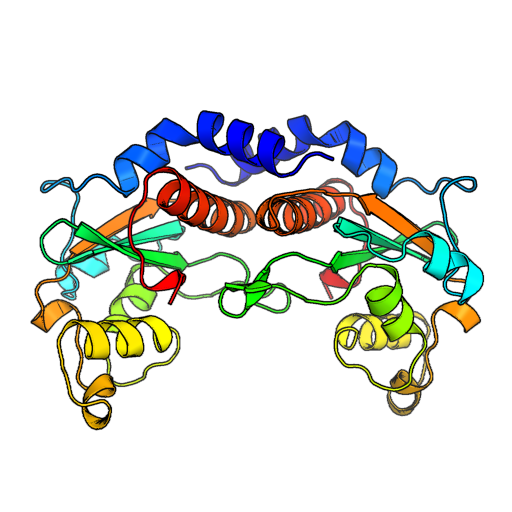 117 ? 1.28 -23.969 -15.375 1 96.38 117 GLY A C 1
ATOM 943 O O . GLY A 1 117 ? 1.867 -24.547 -14.461 1 96.38 117 GLY A O 1
ATOM 944 N N . LEU A 1 118 ? 1.026 -22.688 -15.297 1 98.31 118 LEU A N 1
ATOM 945 C CA . LEU A 1 118 ? 1.308 -21.906 -14.094 1 98.31 118 LEU A CA 1
ATOM 946 C C . LEU A 1 118 ? 0.428 -22.359 -12.93 1 98.31 118 LEU A C 1
ATOM 948 O O . LEU A 1 118 ? -0.674 -22.875 -13.148 1 98.31 118 LEU A O 1
ATOM 952 N N . LYS A 1 119 ? 0.964 -22.25 -11.789 1 98.75 119 LYS A N 1
ATOM 953 C CA . LYS A 1 119 ? 0.236 -22.578 -10.562 1 98.75 119 LYS A CA 1
ATOM 954 C C . LYS A 1 119 ? 0.235 -21.391 -9.594 1 98.75 119 LYS A C 1
ATOM 956 O O . LYS A 1 119 ? 0.993 -20.438 -9.781 1 98.75 119 LYS A O 1
ATOM 961 N N . PHE A 1 120 ? -0.672 -21.469 -8.672 1 98.75 120 PHE A N 1
ATOM 962 C CA . PHE A 1 120 ? -0.671 -20.406 -7.676 1 98.75 120 PHE A CA 1
ATOM 963 C C . PHE A 1 120 ? -0.84 -20.969 -6.273 1 98.75 120 PHE A C 1
ATOM 965 O O . PHE A 1 120 ? -1.419 -22.047 -6.102 1 98.75 120 PHE A O 1
ATOM 972 N N . GLN A 1 121 ? -0.251 -20.344 -5.34 1 98.75 121 GLN A N 1
ATOM 973 C CA . GLN A 1 121 ? -0.476 -20.484 -3.906 1 98.75 121 GLN A CA 1
ATOM 974 C C . GLN A 1 121 ? -0.921 -19.156 -3.283 1 98.75 121 GLN A C 1
ATOM 976 O O . GLN A 1 121 ? -0.753 -18.094 -3.883 1 98.75 121 GLN A O 1
ATOM 981 N N . PHE A 1 122 ? -1.581 -19.25 -2.092 1 98.62 122 PHE A N 1
ATOM 982 C CA . PHE A 1 122 ? -2.156 -18.031 -1.556 1 98.62 122 PHE A CA 1
ATOM 983 C C . PHE A 1 122 ? -2.252 -18.094 -0.036 1 98.62 122 PHE A C 1
ATOM 985 O O . PHE A 1 122 ? -2.141 -19.172 0.552 1 98.62 122 PHE A O 1
ATOM 992 N N . ILE A 1 123 ? -2.287 -16.984 0.559 1 98.5 123 ILE A N 1
ATOM 993 C CA . ILE A 1 123 ? -2.68 -16.781 1.951 1 98.5 123 ILE A CA 1
ATOM 994 C C . ILE A 1 123 ? -4.023 -16.062 2.016 1 98.5 123 ILE A C 1
ATOM 996 O O . ILE A 1 123 ? -4.16 -14.945 1.527 1 98.5 123 ILE A O 1
ATOM 1000 N N . LYS A 1 124 ? -4.957 -16.812 2.568 1 98.06 124 LYS A N 1
ATOM 1001 C CA . LYS A 1 124 ? -6.281 -16.234 2.77 1 98.06 124 LYS A CA 1
ATOM 1002 C C . LYS A 1 124 ? -6.285 -15.258 3.947 1 98.06 124 LYS A C 1
ATOM 1004 O O . LYS A 1 124 ? -5.688 -15.539 4.988 1 98.06 124 LYS A O 1
ATOM 1009 N N . VAL A 1 125 ? -6.848 -14.102 3.703 1 97.88 125 VAL A N 1
ATOM 1010 C CA . VAL A 1 125 ? -7.008 -13.102 4.754 1 97.88 125 VAL A CA 1
ATOM 1011 C C . VAL A 1 125 ? -8.484 -12.75 4.914 1 97.88 125 VAL A C 1
ATOM 1013 O O . VAL A 1 125 ? -9.164 -12.438 3.934 1 97.88 125 VAL A O 1
ATOM 1016 N N . LYS A 1 126 ? -9 -12.852 6.039 1 96.88 126 LYS A N 1
ATOM 1017 C CA . LYS A 1 126 ? -10.375 -12.469 6.352 1 96.88 126 LYS A CA 1
ATOM 1018 C C . LYS A 1 126 ? -10.414 -11.227 7.234 1 96.88 126 LYS A C 1
ATOM 1020 O O . LYS A 1 126 ? -9.555 -11.047 8.094 1 96.88 126 LYS A O 1
ATOM 1025 N N . GLY A 1 127 ? -11.469 -10.391 6.957 1 94.94 127 GLY A N 1
ATOM 1026 C CA . GLY A 1 127 ? -11.625 -9.219 7.805 1 94.94 127 GLY A CA 1
ATOM 1027 C C . GLY A 1 127 ? -11.031 -7.961 7.207 1 94.94 127 GLY A C 1
ATOM 1028 O O . GLY A 1 127 ? -11.328 -7.613 6.062 1 94.94 127 GLY A O 1
ATOM 1029 N N . ASN A 1 128 ? -10.078 -7.355 7.781 1 95.88 128 ASN A N 1
ATOM 1030 C CA . ASN A 1 128 ? -9.547 -6.035 7.461 1 95.88 128 ASN A CA 1
ATOM 1031 C C . ASN A 1 128 ? -8.734 -6.051 6.172 1 95.88 128 ASN A C 1
ATOM 1033 O O . ASN A 1 128 ? -7.648 -6.633 6.129 1 95.88 128 ASN A O 1
ATOM 1037 N N . PRO A 1 129 ? -9.133 -5.332 5.191 1 96 129 PRO A N 1
ATOM 1038 C CA . PRO A 1 129 ? -8.445 -5.332 3.898 1 96 129 PRO A CA 1
ATOM 1039 C C . PRO A 1 129 ? -7.027 -4.777 3.984 1 96 129 PRO A C 1
ATOM 1041 O O . PRO A 1 129 ? -6.164 -5.148 3.186 1 96 129 PRO A O 1
ATOM 1044 N N . SER A 1 130 ? -6.773 -3.938 4.93 1 96.44 130 SER A N 1
ATOM 1045 C CA . SER A 1 130 ? -5.449 -3.338 5.066 1 96.44 130 SER A CA 1
ATOM 1046 C C . SER A 1 130 ? -4.383 -4.402 5.285 1 96.44 130 SER A C 1
ATOM 1048 O O . SER A 1 130 ? -3.232 -4.227 4.875 1 96.44 130 SER A O 1
ATOM 1050 N N . MET A 1 131 ? -4.773 -5.473 5.906 1 97.81 131 MET A N 1
ATOM 1051 C CA . MET A 1 131 ? -3.811 -6.539 6.164 1 97.81 131 MET A CA 1
ATOM 1052 C C . MET A 1 131 ? -3.365 -7.195 4.859 1 97.81 131 MET A C 1
ATOM 1054 O O . MET A 1 131 ? -2.223 -7.641 4.746 1 97.81 131 MET A O 1
ATOM 1058 N N . ILE A 1 132 ? -4.281 -7.195 3.889 1 97.06 132 ILE A N 1
ATOM 1059 C CA . ILE A 1 132 ? -3.93 -7.738 2.582 1 97.06 132 ILE A CA 1
ATOM 1060 C C . ILE A 1 132 ? -2.838 -6.879 1.944 1 97.06 132 ILE A C 1
ATOM 1062 O O . ILE A 1 132 ? -1.854 -7.402 1.419 1 97.06 132 ILE A O 1
ATOM 1066 N N . ASN A 1 133 ? -2.934 -5.598 2.066 1 95.75 133 ASN A N 1
ATOM 1067 C CA . ASN A 1 133 ? -1.926 -4.688 1.531 1 95.75 133 ASN A CA 1
ATOM 1068 C C . ASN A 1 133 ? -0.585 -4.855 2.24 1 95.75 133 ASN A C 1
ATOM 1070 O O . ASN A 1 133 ? 0.462 -4.91 1.592 1 95.75 133 ASN A O 1
ATOM 1074 N N . ILE A 1 134 ? -0.662 -4.934 3.498 1 97.5 134 ILE A N 1
ATOM 1075 C CA . ILE A 1 134 ? 0.566 -5.055 4.277 1 97.5 134 ILE A CA 1
ATOM 1076 C C . ILE A 1 134 ? 1.252 -6.383 3.953 1 97.5 134 ILE A C 1
ATOM 1078 O O . ILE A 1 134 ? 2.469 -6.426 3.754 1 97.5 134 ILE A O 1
ATOM 1082 N N . LEU A 1 135 ? 0.461 -7.402 3.867 1 98.19 135 LEU A N 1
ATOM 1083 C CA . LEU A 1 135 ? 1.027 -8.719 3.576 1 98.19 135 LEU A CA 1
ATOM 1084 C C . LEU A 1 135 ? 1.65 -8.742 2.184 1 98.19 135 LEU A C 1
ATOM 1086 O O . LEU A 1 135 ? 2.66 -9.414 1.965 1 98.19 135 LEU A O 1
ATOM 1090 N N . GLU A 1 136 ? 1.043 -8.07 1.244 1 97.06 136 GLU A N 1
ATOM 1091 C CA . GLU A 1 136 ? 1.638 -7.988 -0.087 1 97.06 136 GLU A CA 1
ATOM 1092 C C . GLU A 1 136 ? 3.006 -7.312 -0.039 1 97.06 136 GLU A C 1
ATOM 1094 O O . GLU A 1 136 ? 3.965 -7.801 -0.64 1 97.06 136 GLU A O 1
ATOM 1099 N N . ILE A 1 137 ? 3.086 -6.238 0.688 1 97.06 137 ILE A N 1
ATOM 1100 C CA . ILE A 1 137 ? 4.344 -5.516 0.844 1 97.06 137 ILE A CA 1
ATOM 1101 C C . ILE A 1 137 ? 5.391 -6.43 1.481 1 97.06 137 ILE A C 1
ATOM 1103 O O . ILE A 1 137 ? 6.527 -6.504 1.014 1 97.06 137 ILE A O 1
ATOM 1107 N N . LEU A 1 138 ? 4.957 -7.098 2.492 1 98.38 138 LEU A N 1
ATOM 1108 C CA . LEU A 1 138 ? 5.883 -7.977 3.197 1 98.38 138 LEU A CA 1
ATOM 1109 C C . LEU A 1 138 ? 6.312 -9.141 2.311 1 98.38 138 LEU A C 1
ATOM 1111 O O . LEU A 1 138 ? 7.453 -9.602 2.387 1 98.38 138 LEU A O 1
ATOM 1115 N N . ALA A 1 139 ? 5.395 -9.641 1.513 1 98.44 139 ALA A N 1
ATOM 1116 C CA . ALA A 1 139 ? 5.742 -10.711 0.582 1 98.44 139 ALA A CA 1
ATOM 1117 C C . ALA A 1 139 ? 6.812 -10.258 -0.403 1 98.44 139 ALA A C 1
ATOM 1119 O O . ALA A 1 139 ? 7.762 -11 -0.685 1 98.44 139 ALA A O 1
ATOM 1120 N N . LEU A 1 140 ? 6.695 -9.062 -0.863 1 97.56 140 LEU A N 1
ATOM 1121 C CA . LEU A 1 140 ? 7.688 -8.516 -1.786 1 97.56 140 LEU A CA 1
ATOM 1122 C C . LEU A 1 140 ? 9.023 -8.312 -1.088 1 97.56 140 LEU A C 1
ATOM 1124 O O . LEU A 1 140 ? 10.078 -8.633 -1.648 1 97.56 140 LEU A O 1
ATOM 1128 N N . GLU A 1 141 ? 8.977 -7.855 0.093 1 98.06 141 GLU A N 1
ATOM 1129 C CA . GLU A 1 141 ? 10.211 -7.676 0.86 1 98.06 141 GLU A CA 1
ATOM 1130 C C . GLU A 1 141 ? 10.867 -9.016 1.169 1 98.06 141 GLU A C 1
ATOM 1132 O O . GLU A 1 141 ? 12.094 -9.133 1.146 1 98.06 141 GLU A O 1
ATOM 1137 N N . TYR A 1 142 ? 10.008 -9.945 1.498 1 98.69 142 TYR A N 1
ATOM 1138 C CA . TYR A 1 142 ? 10.523 -11.289 1.723 1 98.69 142 TYR A CA 1
ATOM 1139 C C . TYR A 1 142 ? 11.258 -11.805 0.49 1 98.69 142 TYR A C 1
ATOM 1141 O O . TYR A 1 142 ? 12.336 -12.391 0.603 1 98.69 142 TYR A O 1
ATOM 1149 N N . ALA A 1 143 ? 10.664 -11.641 -0.671 1 98.44 143 ALA A N 1
ATOM 1150 C CA . ALA A 1 143 ? 11.273 -12.078 -1.924 1 98.44 143 ALA A CA 1
ATOM 1151 C C . ALA A 1 143 ? 12.625 -11.406 -2.141 1 98.44 143 ALA A C 1
ATOM 1153 O O . ALA A 1 143 ? 13.594 -12.055 -2.535 1 98.44 143 ALA A O 1
ATOM 1154 N N . LYS A 1 144 ? 12.711 -10.141 -1.863 1 96.81 144 LYS A N 1
ATOM 1155 C CA . LYS A 1 144 ? 13.977 -9.414 -2.002 1 96.81 144 LYS A CA 1
ATOM 1156 C C . LYS A 1 144 ? 15.039 -9.977 -1.069 1 96.81 144 LYS A C 1
ATOM 1158 O O . LYS A 1 144 ? 16.172 -10.242 -1.495 1 96.81 144 LYS A O 1
ATOM 1163 N N . GLU A 1 145 ? 14.648 -10.18 0.127 1 97.06 145 GLU A N 1
ATOM 1164 C CA . GLU A 1 145 ? 15.578 -10.648 1.148 1 97.06 145 GLU A CA 1
ATOM 1165 C C . GLU A 1 145 ? 16.094 -12.047 0.819 1 97.06 145 GLU A C 1
ATOM 1167 O O . GLU A 1 145 ? 17.219 -12.406 1.205 1 97.06 145 GLU A O 1
ATOM 1172 N N . ASN A 1 146 ? 15.305 -12.82 0.153 1 97.81 146 ASN A N 1
ATOM 1173 C CA . ASN A 1 146 ? 15.672 -14.203 -0.149 1 97.81 146 ASN A CA 1
ATOM 1174 C C . ASN A 1 146 ? 16.094 -14.367 -1.604 1 97.81 146 ASN A C 1
ATOM 1176 O O . ASN A 1 146 ? 16.156 -15.484 -2.117 1 97.81 146 ASN A O 1
ATOM 1180 N N . ASP A 1 147 ? 16.344 -13.25 -2.371 1 97.31 147 ASP A N 1
ATOM 1181 C CA . ASP A 1 147 ? 16.844 -13.203 -3.74 1 97.31 147 ASP A CA 1
ATOM 1182 C C . ASP A 1 147 ? 15.93 -13.984 -4.688 1 97.31 147 ASP A C 1
ATOM 1184 O O . ASP A 1 147 ? 16.406 -14.766 -5.516 1 97.31 147 ASP A O 1
ATOM 1188 N N . ILE A 1 148 ? 14.609 -13.867 -4.402 1 97.81 148 ILE A N 1
ATOM 1189 C CA . ILE A 1 148 ? 13.617 -14.438 -5.305 1 97.81 148 ILE A CA 1
ATOM 1190 C C . ILE A 1 148 ? 13.312 -13.453 -6.43 1 97.81 148 ILE A C 1
ATOM 1192 O O . ILE A 1 148 ? 12.922 -12.312 -6.168 1 97.81 148 ILE A O 1
ATOM 1196 N N . ASN A 1 149 ? 13.484 -13.852 -7.637 1 96.19 149 ASN A N 1
ATOM 1197 C CA . ASN A 1 149 ? 13.242 -12.992 -8.789 1 96.19 149 ASN A CA 1
ATOM 1198 C C . ASN A 1 149 ? 11.758 -12.945 -9.156 1 96.19 149 ASN A C 1
ATOM 1200 O O . ASN A 1 149 ? 11.203 -13.922 -9.656 1 96.19 149 ASN A O 1
ATOM 1204 N N . LEU A 1 150 ? 11.188 -11.836 -8.906 1 97.31 150 LEU A N 1
ATOM 1205 C CA . LEU A 1 150 ? 9.766 -11.656 -9.211 1 97.31 150 LEU A CA 1
ATOM 1206 C C . LEU A 1 150 ? 9.578 -10.664 -10.359 1 97.31 150 LEU A C 1
ATOM 1208 O O . LEU A 1 150 ? 10.297 -9.664 -10.445 1 97.31 150 LEU A O 1
ATOM 1212 N N . TYR A 1 151 ? 8.578 -10.875 -11.102 1 96.06 151 TYR A N 1
ATOM 1213 C CA . TYR A 1 151 ? 8.195 -9.945 -12.164 1 96.06 151 TYR A CA 1
ATOM 1214 C C . TYR A 1 151 ? 7.805 -8.594 -11.586 1 96.06 151 TYR A C 1
ATOM 1216 O O . TYR A 1 151 ? 7.875 -7.574 -12.281 1 96.06 151 TYR A O 1
ATOM 1224 N N . ASN A 1 152 ? 7.395 -8.531 -10.344 1 94.12 152 ASN A N 1
ATOM 1225 C CA . ASN A 1 152 ? 6.973 -7.312 -9.656 1 94.12 152 ASN A CA 1
ATOM 1226 C C . ASN A 1 152 ? 8.062 -6.246 -9.68 1 94.12 152 ASN A C 1
ATOM 1228 O O . ASN A 1 152 ? 7.77 -5.051 -9.602 1 94.12 152 ASN A O 1
ATOM 1232 N N . PHE A 1 153 ? 9.336 -6.688 -9.828 1 92 153 PHE A N 1
ATOM 1233 C CA . PHE A 1 153 ? 10.461 -5.777 -9.656 1 92 153 PHE A CA 1
ATOM 1234 C C . PHE A 1 153 ? 10.984 -5.316 -11.016 1 92 153 PHE A C 1
ATOM 1236 O O . PHE A 1 153 ? 11.953 -4.551 -11.078 1 92 153 PHE A O 1
ATOM 1243 N N . LEU A 1 154 ? 10.289 -5.785 -12.094 1 88.12 154 LEU A N 1
ATOM 1244 C CA . LEU A 1 154 ? 10.812 -5.555 -13.438 1 88.12 154 LEU A CA 1
ATOM 1245 C C . LEU A 1 154 ? 9.852 -4.699 -14.258 1 88.12 154 LEU A C 1
ATOM 1247 O O . LEU A 1 154 ? 8.641 -4.715 -14.023 1 88.12 154 LEU A O 1
ATOM 1251 N N . MET B 1 1 ? -5.699 -16.172 7.453 1 95.62 1 MET B N 1
ATOM 1252 C CA . MET B 1 1 ? -5.234 -15.203 8.438 1 95.62 1 MET B CA 1
ATOM 1253 C C . MET B 1 1 ? -6.355 -14.242 8.828 1 95.62 1 MET B C 1
ATOM 1255 O O . MET B 1 1 ? -7.141 -13.82 7.98 1 95.62 1 MET B O 1
ATOM 1259 N N . ASN B 1 2 ? -6.465 -13.977 10.094 1 97.25 2 ASN B N 1
ATOM 1260 C CA . ASN B 1 2 ? -7.438 -13.008 10.586 1 97.25 2 ASN B CA 1
ATOM 1261 C C . ASN B 1 2 ? -6.906 -11.578 10.492 1 97.25 2 ASN B C 1
ATOM 1263 O O . ASN B 1 2 ? -6.082 -11.164 11.312 1 97.25 2 ASN B O 1
ATOM 1267 N N . GLY B 1 3 ? -7.398 -10.812 9.547 1 97.5 3 GLY B N 1
ATOM 1268 C CA . GLY B 1 3 ? -6.898 -9.477 9.258 1 97.5 3 GLY B CA 1
ATOM 1269 C C . GLY B 1 3 ? -7.133 -8.492 10.391 1 97.5 3 GLY B C 1
ATOM 1270 O O . GLY B 1 3 ? -6.281 -7.652 10.672 1 97.5 3 GLY B O 1
ATOM 1271 N N . ASP B 1 4 ? -8.281 -8.617 11.031 1 97.94 4 ASP B N 1
ATOM 1272 C CA . ASP B 1 4 ? -8.602 -7.715 12.133 1 97.94 4 ASP B CA 1
ATOM 1273 C C . ASP B 1 4 ? -7.629 -7.906 13.297 1 97.94 4 ASP B C 1
ATOM 1275 O O . ASP B 1 4 ? -7.109 -6.934 13.844 1 97.94 4 ASP B O 1
ATOM 1279 N N . LYS B 1 5 ? -7.445 -9.125 13.609 1 97.94 5 LYS B N 1
ATOM 1280 C CA . LYS B 1 5 ? -6.547 -9.438 14.719 1 97.94 5 LYS B CA 1
ATOM 1281 C C . LYS B 1 5 ? -5.125 -8.969 14.422 1 97.94 5 LYS B C 1
ATOM 1283 O O . LYS B 1 5 ? -4.473 -8.375 15.281 1 97.94 5 LYS B O 1
ATOM 1288 N N . LYS B 1 6 ? -4.652 -9.188 13.234 1 98.06 6 LYS B N 1
ATOM 1289 C CA . LYS B 1 6 ? -3.285 -8.836 12.875 1 98.06 6 LYS B CA 1
ATOM 1290 C C . LYS B 1 6 ? -3.1 -7.316 12.828 1 98.06 6 LYS B C 1
ATOM 1292 O O . LYS B 1 6 ? -2.08 -6.797 13.289 1 98.06 6 LYS B O 1
ATOM 1297 N N . ILE B 1 7 ? -4.082 -6.621 12.336 1 98.5 7 ILE B N 1
ATOM 1298 C CA . ILE B 1 7 ? -4.012 -5.164 12.305 1 98.5 7 ILE B CA 1
ATOM 1299 C C . ILE B 1 7 ? -4.008 -4.617 13.734 1 98.5 7 ILE B C 1
ATOM 1301 O O . ILE B 1 7 ? -3.25 -3.697 14.047 1 98.5 7 ILE B O 1
ATOM 1305 N N . SER B 1 8 ? -4.824 -5.211 14.531 1 98.25 8 SER B N 1
ATOM 1306 C CA . SER B 1 8 ? -4.852 -4.781 15.93 1 98.25 8 SER B CA 1
ATOM 1307 C C . SER B 1 8 ? -3.49 -4.961 16.594 1 98.25 8 SER B C 1
ATOM 1309 O O . SER B 1 8 ? -3.029 -4.082 17.328 1 98.25 8 SER B O 1
ATOM 1311 N N . GLU B 1 9 ? -2.879 -6.074 16.312 1 98.12 9 GLU B N 1
ATOM 1312 C CA . GLU B 1 9 ? -1.549 -6.34 16.859 1 98.12 9 GLU B CA 1
ATOM 1313 C C . GLU B 1 9 ? -0.533 -5.324 16.344 1 98.12 9 GLU B C 1
ATOM 1315 O O . GLU B 1 9 ? 0.292 -4.824 17.109 1 98.12 9 GLU B O 1
ATOM 1320 N N . LEU B 1 10 ? -0.607 -5.023 15.086 1 98.44 10 LEU B N 1
ATOM 1321 C CA . LEU B 1 10 ? 0.305 -4.051 14.492 1 98.44 10 LEU B CA 1
ATOM 1322 C C . LEU B 1 10 ? 0.07 -2.66 15.07 1 98.44 10 LEU B C 1
ATOM 1324 O O . LEU B 1 10 ? 1.023 -1.937 15.367 1 98.44 10 LEU B O 1
ATOM 1328 N N . LEU B 1 11 ? -1.177 -2.338 15.234 1 98.62 11 LEU B N 1
ATOM 1329 C CA . LEU B 1 11 ? -1.493 -1.041 15.82 1 98.62 11 LEU B CA 1
ATOM 13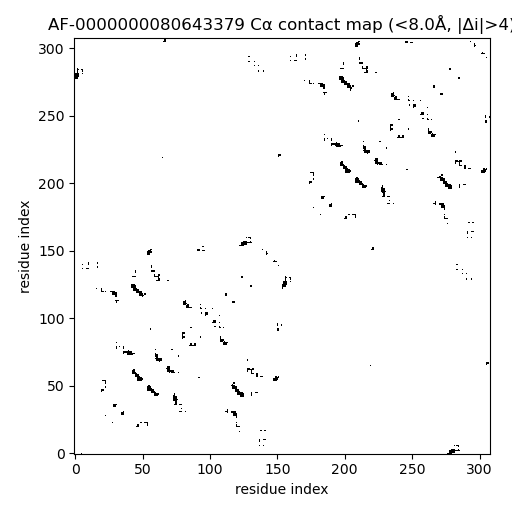30 C C . LEU B 1 11 ? -0.968 -0.946 17.25 1 98.62 11 LEU B C 1
ATOM 1332 O O . LEU B 1 11 ? -0.508 0.115 17.672 1 98.62 11 LEU B O 1
ATOM 1336 N N . ASP B 1 12 ? -1.022 -2.07 17.984 1 97.94 12 ASP B N 1
ATOM 1337 C CA . ASP B 1 12 ? -0.476 -2.09 19.328 1 97.94 12 ASP B CA 1
ATOM 1338 C C . ASP B 1 12 ? 1.037 -1.881 19.312 1 97.94 12 ASP B C 1
ATOM 1340 O O . A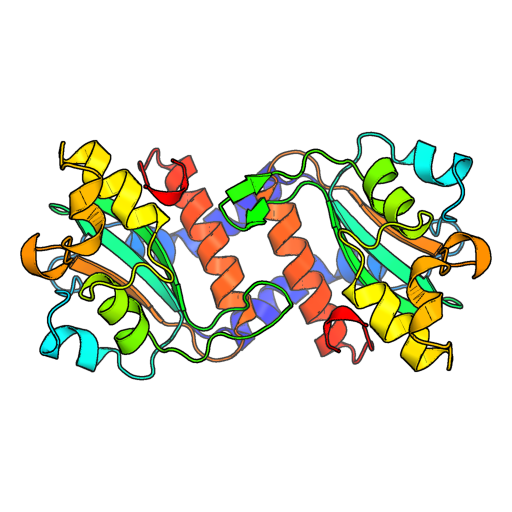SP B 1 12 ? 1.576 -1.146 20.141 1 97.94 12 ASP B O 1
ATOM 1344 N N . ASN B 1 13 ? 1.703 -2.473 18.375 1 97.06 13 ASN B N 1
ATOM 1345 C CA . ASN B 1 13 ? 3.154 -2.381 18.266 1 97.06 13 ASN B CA 1
ATOM 1346 C C . ASN B 1 13 ? 3.598 -0.974 17.875 1 97.06 13 ASN B C 1
ATOM 1348 O O . ASN B 1 13 ? 4.684 -0.532 18.25 1 97.06 13 ASN B O 1
ATOM 1352 N N . TYR B 1 14 ? 2.727 -0.233 17.156 1 97.88 14 TYR B N 1
ATOM 1353 C CA . TYR B 1 14 ? 3.105 1.084 16.656 1 97.88 14 TYR B CA 1
ATOM 1354 C C . TYR B 1 14 ? 2.273 2.178 17.312 1 97.88 14 TYR B C 1
ATOM 1356 O O . TYR B 1 14 ? 2.217 3.307 16.812 1 97.88 14 TYR B O 1
ATOM 1364 N N . LYS B 1 15 ? 1.684 1.901 18.391 1 97.44 15 LYS B N 1
ATOM 1365 C CA . LYS B 1 15 ? 0.738 2.791 19.062 1 97.44 15 LYS B CA 1
ATOM 1366 C C . LYS B 1 15 ? 1.4 4.113 19.438 1 97.44 15 LYS B C 1
ATOM 1368 O O . LYS B 1 15 ? 0.85 5.184 19.188 1 97.44 15 LYS B O 1
ATOM 1373 N N . LYS B 1 16 ? 2.533 4.008 19.984 1 97.25 16 LYS B N 1
ATOM 1374 C CA . LYS B 1 16 ? 3.182 5.199 20.531 1 97.25 16 LYS B CA 1
ATOM 1375 C C . LYS B 1 16 ? 3.484 6.211 19.422 1 97.25 16 LYS B C 1
ATOM 1377 O O . LYS B 1 16 ? 3.043 7.359 19.484 1 97.25 16 LYS B O 1
ATOM 1382 N N . PRO B 1 17 ? 4.195 5.742 18.375 1 98.06 17 PRO B N 1
ATOM 1383 C CA . PRO B 1 17 ? 4.48 6.746 17.344 1 98.06 17 PRO B CA 1
ATOM 1384 C C . PRO B 1 17 ? 3.217 7.25 16.641 1 98.06 17 PRO B C 1
ATOM 1386 O O . PRO B 1 17 ? 3.143 8.422 16.266 1 98.06 17 PRO B O 1
ATOM 1389 N N . LEU B 1 18 ? 2.207 6.441 16.453 1 98.69 18 LEU B N 1
ATOM 1390 C CA . LEU B 1 18 ? 0.98 6.855 15.781 1 98.69 18 LEU B CA 1
ATOM 1391 C C . LEU B 1 18 ? 0.185 7.824 16.656 1 98.69 18 LEU B C 1
ATOM 1393 O O . LEU B 1 18 ? -0.342 8.82 16.156 1 98.69 18 LEU B O 1
ATOM 1397 N N . LYS B 1 19 ? 0.125 7.461 17.891 1 98.5 19 LYS B N 1
ATOM 1398 C CA . LYS B 1 19 ? -0.546 8.375 18.812 1 98.5 19 LYS B CA 1
ATOM 1399 C C . LYS B 1 19 ? 0.093 9.758 18.781 1 98.5 19 LYS B C 1
ATOM 1401 O O . LYS B 1 19 ? -0.607 10.773 18.719 1 98.5 19 LYS B O 1
ATOM 1406 N N . LYS B 1 20 ? 1.382 9.805 18.828 1 98.44 20 LYS B N 1
ATOM 1407 C CA . LYS B 1 20 ? 2.104 11.07 18.797 1 98.44 20 LYS B CA 1
ATOM 1408 C C . LYS B 1 20 ? 1.86 11.805 17.484 1 98.44 20 LYS B C 1
ATOM 1410 O O . LYS B 1 20 ? 1.762 13.039 17.469 1 98.44 20 LYS B O 1
ATOM 1415 N N . LEU B 1 21 ? 1.746 11.117 16.391 1 98.75 21 LEU B N 1
ATOM 1416 C CA . LEU B 1 21 ? 1.523 11.703 15.07 1 98.75 21 LEU B CA 1
ATOM 1417 C C . LEU B 1 21 ? 0.181 12.422 15.016 1 98.75 21 LEU B C 1
ATOM 1419 O O . LEU B 1 21 ? 0.069 13.492 14.406 1 98.75 21 LEU B O 1
ATOM 1423 N N . PHE B 1 22 ? -0.807 11.852 15.633 1 98.81 22 PHE B N 1
ATOM 1424 C CA . PHE B 1 22 ? -2.172 12.336 15.484 1 98.81 22 PHE B CA 1
ATOM 1425 C C . PHE B 1 22 ? -2.514 13.328 16.594 1 98.81 22 PHE B C 1
ATOM 1427 O O . PHE B 1 22 ? -3.521 14.039 16.5 1 98.81 22 PHE B O 1
ATOM 1434 N N . LYS B 1 23 ? -1.706 13.305 17.641 1 98.56 23 LYS B N 1
ATOM 1435 C CA . LYS B 1 23 ? -1.907 14.289 18.703 1 98.56 23 LYS B CA 1
ATOM 1436 C C . LYS B 1 23 ? -1.216 15.609 18.375 1 98.56 23 LYS B C 1
ATOM 1438 O O . LYS B 1 23 ? 0.013 15.672 18.297 1 98.56 23 LYS B O 1
ATOM 1443 N N . TYR B 1 24 ? -1.958 16.625 18.297 1 98.62 24 TYR B N 1
ATOM 1444 C CA . TYR B 1 24 ? -1.39 17.938 17.953 1 98.62 24 TYR B CA 1
ATOM 1445 C C . TYR B 1 24 ? -0.382 18.375 19.016 1 98.62 24 TYR B C 1
ATOM 1447 O O . TYR B 1 24 ? -0.71 18.453 20.203 1 98.62 24 TYR B O 1
ATOM 1455 N N . ASP B 1 25 ? 0.716 18.578 18.625 1 98.31 25 ASP B N 1
ATOM 1456 C CA . ASP B 1 25 ? 1.803 19.078 19.453 1 98.31 25 ASP B CA 1
ATOM 1457 C C . ASP B 1 25 ? 2.316 20.422 18.922 1 98.31 25 ASP B C 1
ATOM 1459 O O . ASP B 1 25 ? 3.041 20.453 17.922 1 98.31 25 ASP B O 1
ATOM 1463 N N . LYS B 1 26 ? 2.031 21.469 19.578 1 97.25 26 LYS B N 1
ATOM 1464 C CA . LYS B 1 26 ? 2.35 22.812 19.141 1 97.25 26 LYS B CA 1
ATOM 1465 C C . LYS B 1 26 ? 3.846 22.969 18.875 1 97.25 26 LYS B C 1
ATOM 1467 O O . LYS B 1 26 ? 4.25 23.703 17.969 1 97.25 26 LYS B O 1
ATOM 1472 N N . SER B 1 27 ? 4.66 22.328 19.562 1 96.75 27 SER B N 1
ATOM 1473 C CA . SER B 1 27 ? 6.109 22.453 19.453 1 96.75 27 SER B CA 1
ATOM 1474 C C . SER B 1 27 ? 6.625 21.672 18.234 1 96.75 27 SER B C 1
ATOM 1476 O O . SER B 1 27 ? 7.727 21.938 17.75 1 96.75 27 SER B O 1
ATOM 1478 N N . LYS B 1 28 ? 5.801 20.781 17.75 1 96.31 28 LYS B N 1
ATOM 1479 C CA . LYS B 1 28 ? 6.262 19.922 16.656 1 96.31 28 LYS B CA 1
ATOM 1480 C C . LYS B 1 28 ? 5.539 20.25 15.352 1 96.31 28 LYS B C 1
ATOM 1482 O O . LYS B 1 28 ? 6.051 19.969 14.266 1 96.31 28 LYS B O 1
ATOM 1487 N N . ALA B 1 29 ? 4.348 20.781 15.5 1 98.25 29 ALA B N 1
ATOM 1488 C CA . ALA B 1 29 ? 3.553 21.125 14.32 1 98.25 29 ALA B CA 1
ATOM 1489 C C . ALA B 1 29 ? 4.211 22.25 13.523 1 98.25 29 ALA B C 1
ATOM 1491 O O . ALA B 1 29 ? 4.617 23.266 14.086 1 98.25 29 ALA B O 1
ATOM 1492 N N . ARG B 1 30 ? 4.285 21.984 12.242 1 98.38 30 ARG B N 1
ATOM 1493 C CA . ARG B 1 30 ? 4.949 22.953 11.383 1 98.38 30 ARG B CA 1
ATOM 1494 C C . ARG B 1 30 ? 3.973 23.547 10.375 1 98.38 30 ARG B C 1
ATOM 1496 O O . ARG B 1 30 ? 3.031 22.875 9.945 1 98.38 30 ARG B O 1
ATOM 1503 N N . ALA B 1 31 ? 4.305 24.828 10.008 1 98.25 31 ALA B N 1
ATOM 1504 C CA . ALA B 1 31 ? 3.5 25.5 9 1 98.25 31 ALA B CA 1
ATOM 1505 C C . ALA B 1 31 ? 3.893 25.078 7.594 1 98.25 31 ALA B C 1
ATOM 1507 O O . ALA B 1 31 ? 4.887 24.359 7.41 1 98.25 31 ALA B O 1
ATOM 1508 N N . PHE B 1 32 ? 3.123 25.438 6.602 1 98.44 32 PHE B N 1
ATOM 1509 C CA . PHE B 1 32 ? 3.33 25.016 5.223 1 98.44 32 PHE B CA 1
ATOM 1510 C C . PHE B 1 32 ? 4.16 26.031 4.453 1 98.44 32 PHE B C 1
ATOM 1512 O O . PHE B 1 32 ? 4.438 25.844 3.268 1 98.44 32 PHE B O 1
ATOM 1519 N N . ASP B 1 33 ? 4.617 27.109 5.125 1 97.44 33 ASP B N 1
ATOM 1520 C CA . ASP B 1 33 ? 5.434 28.109 4.434 1 97.44 33 ASP B CA 1
ATOM 1521 C C . ASP B 1 33 ? 6.805 27.547 4.074 1 97.44 33 ASP B C 1
ATOM 1523 O O . ASP B 1 33 ? 7.219 26.516 4.617 1 97.44 33 ASP B O 1
ATOM 1527 N N . LYS B 1 34 ? 7.461 28.172 3.232 1 96.38 34 LYS B N 1
ATOM 1528 C CA . LYS B 1 34 ? 8.711 27.688 2.666 1 96.38 34 LYS B CA 1
ATOM 1529 C C . LYS B 1 34 ? 9.758 27.453 3.756 1 96.38 34 LYS B C 1
ATOM 1531 O O . LYS B 1 34 ? 10.469 26.453 3.748 1 96.38 34 LYS B O 1
ATOM 1536 N N . ASP B 1 35 ? 9.891 28.344 4.66 1 96.62 35 ASP B N 1
ATOM 1537 C CA . ASP B 1 35 ? 10.891 28.25 5.719 1 96.62 35 ASP B CA 1
ATOM 1538 C C . ASP B 1 35 ? 10.648 27.031 6.598 1 96.62 35 ASP B C 1
ATOM 1540 O O . ASP B 1 35 ? 11.594 26.312 6.941 1 96.62 35 ASP B O 1
ATOM 1544 N N . SER B 1 36 ? 9.461 26.766 6.938 1 97.12 36 SER B N 1
ATOM 1545 C CA . SER B 1 36 ? 9.109 25.609 7.762 1 97.12 36 SER B CA 1
ATOM 1546 C C . SER B 1 36 ? 9.328 24.297 7.008 1 97.12 36 SER B C 1
ATOM 1548 O O . SER B 1 36 ? 9.883 23.344 7.562 1 97.12 36 SER B O 1
ATOM 1550 N N . ARG B 1 37 ? 8.93 24.219 5.746 1 97.31 37 ARG B N 1
ATOM 1551 C CA . ARG B 1 37 ? 9.07 23.016 4.941 1 97.31 37 ARG B CA 1
ATOM 1552 C C . ARG B 1 37 ? 10.539 22.688 4.691 1 97.31 37 ARG B C 1
ATOM 1554 O O . ARG B 1 37 ? 10.922 21.516 4.645 1 97.31 37 ARG B O 1
ATOM 1561 N N . SER B 1 38 ? 11.375 23.719 4.555 1 97.31 38 SER B N 1
ATOM 1562 C CA . SER B 1 38 ? 12.789 23.516 4.262 1 97.31 38 SER B CA 1
ATOM 1563 C C . SER B 1 38 ? 13.469 22.719 5.367 1 97.31 38 SER B C 1
ATOM 1565 O O . SER B 1 38 ? 14.492 22.062 5.137 1 97.31 38 SER B O 1
ATOM 1567 N N . LYS B 1 39 ? 12.898 22.75 6.512 1 96.81 39 LYS B N 1
ATOM 1568 C CA . LYS B 1 39 ? 13.477 22.062 7.66 1 96.81 39 LYS B CA 1
ATOM 1569 C C . LYS B 1 39 ? 13.344 20.547 7.523 1 96.81 39 LYS B C 1
ATOM 1571 O O . LYS B 1 39 ? 13.992 19.797 8.25 1 96.81 39 LYS B O 1
ATOM 1576 N N . VAL B 1 40 ? 12.523 20.156 6.645 1 97.75 40 VAL B N 1
ATOM 1577 C CA . VAL B 1 40 ? 12.336 18.719 6.457 1 97.75 40 VAL B CA 1
ATOM 1578 C C . VAL B 1 40 ? 12.797 18.312 5.062 1 97.75 40 VAL B C 1
ATOM 1580 O O . VAL B 1 40 ? 12.383 17.281 4.539 1 97.75 40 VAL B O 1
ATOM 1583 N N . GLU B 1 41 ? 13.555 19.141 4.461 1 97.5 41 GLU B N 1
ATOM 1584 C CA . GLU B 1 41 ? 14.148 18.828 3.162 1 97.5 41 GLU B CA 1
ATOM 1585 C C . GLU B 1 41 ? 14.953 17.547 3.209 1 97.5 41 GLU B C 1
ATOM 1587 O O . GLU B 1 41 ? 15.688 17.297 4.168 1 97.5 41 GLU B O 1
ATOM 1592 N N . GLY B 1 42 ? 14.719 16.734 2.236 1 96.75 42 GLY B N 1
ATOM 1593 C CA . GLY B 1 42 ? 15.469 15.484 2.137 1 96.75 42 GLY B CA 1
ATOM 1594 C C . GLY B 1 42 ? 14.883 14.367 2.975 1 96.75 42 GLY B C 1
ATOM 1595 O O . GLY B 1 42 ? 15.305 13.211 2.861 1 96.75 42 GLY B O 1
ATOM 1596 N N . GLN B 1 43 ? 13.891 14.719 3.775 1 97.31 43 GLN B N 1
ATOM 1597 C CA . GLN B 1 43 ? 13.32 13.703 4.66 1 97.31 43 GLN B CA 1
ATOM 1598 C C . GLN B 1 43 ? 12.148 12.992 3.992 1 97.31 43 GLN B C 1
ATOM 1600 O O . GLN B 1 43 ? 11.516 13.539 3.088 1 97.31 43 GLN B O 1
ATOM 1605 N N . LYS B 1 44 ? 11.938 11.766 4.441 1 97.38 44 LYS B N 1
ATOM 1606 C CA . LYS B 1 44 ? 10.852 10.922 3.951 1 97.38 44 LYS B CA 1
ATOM 1607 C C . LYS B 1 44 ? 10.078 10.297 5.109 1 97.38 44 LYS B C 1
ATOM 1609 O O . LYS B 1 44 ? 10.578 10.234 6.234 1 97.38 44 LYS B O 1
ATOM 1614 N N . GLY B 1 45 ? 8.836 9.906 4.793 1 97.88 45 GLY B N 1
ATOM 1615 C CA . GLY B 1 45 ? 8 9.305 5.824 1 97.88 45 GLY B CA 1
ATOM 1616 C C . GLY B 1 45 ? 6.523 9.578 5.621 1 97.88 45 GLY B C 1
ATOM 1617 O O . GLY B 1 45 ? 6.047 9.641 4.488 1 97.88 45 GLY B O 1
ATOM 1618 N N . ILE B 1 46 ? 5.762 9.555 6.734 1 98.25 46 ILE B N 1
ATOM 1619 C CA . ILE B 1 46 ? 4.336 9.852 6.664 1 98.25 46 ILE B CA 1
ATOM 1620 C C . ILE B 1 46 ? 4.043 11.148 7.41 1 98.25 46 ILE B C 1
ATOM 1622 O O . ILE B 1 46 ? 4.809 11.555 8.289 1 98.25 46 ILE B O 1
ATOM 1626 N N . PHE B 1 47 ? 2.973 11.836 6.965 1 98.62 47 PHE B N 1
ATOM 1627 C CA . PHE B 1 47 ? 2.615 13.094 7.609 1 98.62 47 PHE B CA 1
ATOM 1628 C C . PHE B 1 47 ? 1.107 13.188 7.816 1 98.62 47 PHE B C 1
ATOM 1630 O O . PHE B 1 47 ? 0.339 12.492 7.148 1 98.62 47 PHE B O 1
ATOM 1637 N N . VAL B 1 48 ? 0.719 13.93 8.766 1 98.81 48 VAL B N 1
ATOM 1638 C CA . VAL B 1 48 ? -0.667 14.289 9.047 1 98.81 48 VAL B CA 1
ATOM 1639 C C . VAL B 1 48 ? -0.845 15.805 8.93 1 98.81 48 VAL B C 1
ATOM 1641 O O . VAL B 1 48 ? 0.001 16.578 9.398 1 98.81 48 VAL B O 1
ATOM 1644 N N . ILE B 1 49 ? -1.814 16.203 8.273 1 98.81 49 ILE B N 1
ATOM 1645 C CA . ILE B 1 49 ? -2.172 17.609 8.172 1 98.81 49 ILE B CA 1
ATOM 1646 C C . ILE B 1 49 ? -3.236 17.953 9.211 1 98.81 49 ILE B C 1
ATOM 1648 O O . ILE B 1 49 ? -4.184 17.188 9.414 1 98.81 49 ILE B O 1
ATOM 1652 N N . PHE B 1 50 ? -3.043 19.031 9.875 1 98.81 50 PHE B N 1
ATOM 1653 C CA . PHE B 1 50 ? -3.963 19.516 10.906 1 98.81 50 PHE B CA 1
ATOM 1654 C C . PHE B 1 50 ? -4.648 20.797 10.461 1 98.81 50 PHE B C 1
ATOM 1656 O O . PHE B 1 50 ? -4.004 21.688 9.891 1 98.81 50 PHE B O 1
ATOM 1663 N N . ASN B 1 51 ? -5.867 20.891 10.617 1 98.06 51 ASN B N 1
ATOM 1664 C CA . ASN B 1 51 ? -6.664 22.109 10.578 1 98.06 51 ASN B CA 1
ATOM 1665 C C . ASN B 1 51 ? -7.246 22.438 11.953 1 98.06 51 ASN B C 1
ATOM 1667 O O . ASN B 1 51 ? -8.008 21.656 12.516 1 98.06 51 ASN B O 1
ATOM 1671 N N . ASN B 1 52 ? -6.855 23.562 12.562 1 96.31 52 ASN B N 1
ATOM 1672 C CA . ASN B 1 52 ? -7.289 23.953 13.898 1 96.31 52 ASN B CA 1
ATOM 1673 C C . ASN B 1 52 ? -7.051 22.828 14.906 1 96.31 52 ASN B C 1
ATOM 1675 O O . ASN B 1 52 ? -7.965 22.438 15.633 1 96.31 52 ASN B O 1
ATOM 1679 N N . LYS B 1 53 ? -5.91 22.25 14.82 1 97.56 53 LYS B N 1
ATOM 1680 C CA . LYS B 1 53 ? -5.371 21.266 15.758 1 97.56 53 LYS B CA 1
ATOM 1681 C C . LYS B 1 53 ? -6.07 19.922 15.609 1 97.56 53 LYS B C 1
ATOM 1683 O O . LYS B 1 53 ? -5.863 19.016 16.422 1 97.56 53 LYS B O 1
ATOM 1688 N N . GLN B 1 54 ? -6.898 19.766 14.547 1 98.12 54 GLN B N 1
ATOM 1689 C CA . GLN B 1 54 ? -7.543 18.484 14.258 1 98.12 54 GLN B CA 1
ATOM 1690 C C . GLN B 1 54 ? -6.902 17.812 13.047 1 98.12 54 GLN B C 1
ATOM 1692 O O . GLN B 1 54 ? -6.73 18.438 12 1 98.12 54 GLN B O 1
ATOM 1697 N N . PRO B 1 55 ? -6.523 16.578 13.234 1 98.81 55 PRO B N 1
ATOM 1698 C CA . PRO B 1 55 ? -6 15.875 12.062 1 98.81 55 PRO B CA 1
ATOM 1699 C C . PRO B 1 55 ? -7.051 15.68 10.969 1 98.81 55 PRO B C 1
ATOM 1701 O O . PRO B 1 55 ? -8.172 15.266 11.258 1 98.81 55 PRO B O 1
ATOM 1704 N N . ILE B 1 56 ? -6.625 15.945 9.695 1 98.44 56 ILE B N 1
ATOM 1705 C CA . ILE B 1 56 ? -7.66 15.898 8.672 1 98.44 56 ILE B CA 1
ATOM 1706 C C . ILE B 1 56 ? -7.18 15.062 7.488 1 98.44 56 ILE B C 1
ATOM 1708 O O . ILE B 1 56 ? -7.969 14.695 6.613 1 98.44 56 ILE B O 1
ATOM 1712 N N . PHE B 1 57 ? -5.91 14.703 7.41 1 98.44 57 PHE B N 1
ATOM 1713 C CA . PHE B 1 57 ? -5.395 14.008 6.238 1 98.44 57 PHE B CA 1
ATOM 1714 C C . PHE B 1 57 ? -4.074 13.32 6.559 1 98.44 57 PHE B C 1
ATOM 1716 O O . PHE B 1 57 ? -3.24 13.867 7.285 1 98.44 57 PHE B O 1
ATOM 1723 N N . VAL B 1 58 ? -3.893 12.172 6.043 1 97.81 58 VAL B N 1
ATOM 1724 C CA . VAL B 1 58 ? -2.643 11.422 6.129 1 97.81 58 VAL B CA 1
ATOM 1725 C C . VAL B 1 58 ? -2.041 11.266 4.734 1 97.81 58 VAL B C 1
ATOM 1727 O O . VAL B 1 58 ? -2.76 11 3.768 1 97.81 58 VAL B O 1
ATOM 1730 N N . GLY B 1 59 ? -0.774 11.461 4.617 1 95.94 59 GLY B N 1
ATOM 1731 C CA . GLY B 1 59 ? -0.047 11.195 3.389 1 95.94 59 GLY B CA 1
ATOM 1732 C C . GLY B 1 59 ? 1.332 10.609 3.629 1 95.94 59 GLY B C 1
ATOM 1733 O O . GLY B 1 59 ? 1.742 10.422 4.773 1 95.94 59 GLY B O 1
ATOM 1734 N N . GLN B 1 60 ? 1.989 10.266 2.557 1 95.5 60 GLN B N 1
ATOM 1735 C CA . GLN B 1 60 ? 3.338 9.719 2.646 1 95.5 60 GLN B CA 1
ATOM 1736 C C . GLN B 1 60 ? 4.23 10.266 1.536 1 95.5 60 GLN B C 1
ATOM 1738 O O . GLN B 1 60 ? 3.736 10.844 0.564 1 95.5 60 GLN B O 1
ATOM 1743 N N . VAL B 1 61 ? 5.496 10.18 1.775 1 95.19 61 VAL B N 1
ATOM 1744 C CA . VAL B 1 61 ? 6.496 10.492 0.76 1 95.19 61 VAL B CA 1
ATOM 1745 C C . VAL B 1 61 ? 7.688 9.539 0.898 1 95.19 61 VAL B C 1
ATOM 1747 O O . VAL B 1 61 ? 8.141 9.266 2.01 1 95.19 61 VAL B O 1
ATOM 1750 N N . GLY B 1 62 ? 8.023 9.078 -0.302 1 94.62 62 GLY B N 1
ATOM 1751 C CA . GLY B 1 62 ? 9.211 8.234 -0.309 1 94.62 62 GLY B CA 1
ATOM 1752 C C . GLY B 1 62 ? 8.891 6.754 -0.38 1 94.62 62 GLY B C 1
ATOM 1753 O O . GLY B 1 62 ? 9.789 5.926 -0.573 1 94.62 62 GLY B O 1
ATOM 1754 N N . GLY B 1 63 ? 7.633 6.387 -0.152 1 94.31 63 GLY B N 1
ATOM 1755 C CA . GLY B 1 63 ? 7.211 5.004 -0.316 1 94.31 63 GLY B CA 1
ATOM 1756 C C . GLY B 1 63 ? 6.938 4.633 -1.762 1 94.31 63 GLY B C 1
ATOM 1757 O O . GLY B 1 63 ? 7.16 5.438 -2.668 1 94.31 63 GLY B O 1
ATOM 1758 N N . TYR B 1 64 ? 6.52 3.451 -1.88 1 88.88 64 TYR B N 1
ATOM 1759 C CA . TYR B 1 64 ? 6.199 2.98 -3.223 1 88.88 64 TYR B CA 1
ATOM 1760 C C . TYR B 1 64 ? 4.832 3.486 -3.666 1 88.88 64 TYR B C 1
ATOM 1762 O O . TYR B 1 64 ? 3.898 3.551 -2.865 1 88.88 64 TYR B O 1
ATOM 1770 N N . MET B 1 65 ? 4.82 3.82 -4.891 1 81.06 65 MET B N 1
ATOM 1771 C CA . MET B 1 65 ? 3.561 4.152 -5.547 1 81.06 65 MET B CA 1
ATOM 1772 C C . MET B 1 65 ? 3.09 3.006 -6.438 1 81.06 65 MET B C 1
ATOM 1774 O O . MET B 1 65 ? 3.658 1.914 -6.398 1 81.06 65 MET B O 1
ATOM 1778 N N . THR B 1 66 ? 2.055 3.305 -7.137 1 67 66 THR B N 1
ATOM 1779 C CA . THR B 1 66 ? 1.557 2.287 -8.055 1 67 66 THR B CA 1
ATOM 1780 C C . THR B 1 66 ? 2.66 1.833 -9.008 1 67 66 THR B C 1
ATOM 1782 O O . THR B 1 66 ? 3.434 2.652 -9.508 1 67 66 THR B O 1
ATOM 1785 N N . GLY B 1 67 ? 2.834 0.464 -9.156 1 62.12 67 GLY B N 1
ATOM 1786 C CA . GLY B 1 67 ? 3.82 -0.092 -10.062 1 62.12 67 GLY B CA 1
ATOM 1787 C C . GLY B 1 67 ? 5.195 -0.233 -9.445 1 62.12 67 GLY B C 1
ATOM 1788 O O . GLY B 1 67 ? 6.207 -0.257 -10.148 1 62.12 67 GLY B O 1
ATOM 1789 N N . TYR B 1 68 ? 5.234 -0.08 -8.125 1 71.31 68 TYR B N 1
ATOM 1790 C CA . TYR B 1 68 ? 6.473 -0.297 -7.379 1 71.31 68 TYR B CA 1
ATOM 1791 C C . TYR B 1 68 ? 7.488 0.798 -7.676 1 71.31 68 TYR B C 1
ATOM 1793 O O . TYR B 1 68 ? 8.695 0.544 -7.699 1 71.31 68 TYR B O 1
ATOM 1801 N N . LYS B 1 69 ? 6.984 1.863 -8.016 1 77.94 69 LYS B N 1
ATOM 1802 C CA . LYS B 1 69 ? 7.855 3.02 -8.211 1 77.94 69 LYS B CA 1
ATOM 1803 C C . LYS B 1 69 ? 7.984 3.838 -6.93 1 77.94 69 LYS B C 1
ATOM 1805 O O . LYS B 1 69 ? 7.023 3.965 -6.168 1 77.94 69 LYS B O 1
ATOM 1810 N N . ILE B 1 70 ? 9.172 4.32 -6.773 1 82.81 70 ILE B N 1
ATOM 1811 C CA . ILE B 1 70 ? 9.43 5.105 -5.574 1 82.81 70 ILE B CA 1
ATOM 1812 C C . ILE B 1 70 ? 9.242 6.59 -5.875 1 82.81 70 ILE B C 1
ATOM 1814 O O . ILE B 1 70 ? 9.641 7.066 -6.938 1 82.81 70 ILE B O 1
ATOM 1818 N N . THR B 1 71 ? 8.625 7.219 -5.012 1 80 71 THR B N 1
ATOM 1819 C CA . THR B 1 71 ? 8.516 8.664 -5.156 1 80 71 THR B CA 1
ATOM 1820 C C . THR B 1 71 ? 9.867 9.336 -4.969 1 80 71 THR B C 1
ATOM 1822 O O . THR B 1 71 ? 10.656 8.93 -4.113 1 80 71 THR B O 1
ATOM 1825 N N . GLN B 1 72 ? 10.102 10.281 -5.809 1 83.31 72 GLN B N 1
ATOM 1826 C CA . GLN B 1 72 ? 11.391 10.969 -5.738 1 83.31 72 GLN B CA 1
ATOM 1827 C C . GLN B 1 72 ? 11.305 12.211 -4.859 1 83.31 72 GLN B C 1
ATOM 1829 O O . GLN B 1 72 ? 12.32 12.727 -4.398 1 83.31 72 GLN B O 1
ATOM 1834 N N . LYS B 1 73 ? 10.211 12.586 -4.555 1 90.56 73 LYS B N 1
ATOM 1835 C CA . LYS B 1 73 ? 10.039 13.805 -3.77 1 90.56 73 LYS B CA 1
ATOM 1836 C C . LYS B 1 73 ? 10.336 13.555 -2.295 1 90.56 73 LYS B C 1
ATOM 1838 O O . LYS B 1 73 ? 10.227 12.422 -1.815 1 90.56 73 LYS B O 1
ATOM 1843 N N . ASP B 1 74 ? 10.766 14.609 -1.685 1 96.56 74 ASP B N 1
ATOM 1844 C CA . ASP B 1 74 ? 10.906 14.57 -0.233 1 96.56 74 ASP B CA 1
ATOM 1845 C C . ASP B 1 74 ? 9.758 15.305 0.455 1 96.56 74 ASP B C 1
ATOM 1847 O O . ASP B 1 74 ? 8.797 15.719 -0.2 1 96.56 74 ASP B O 1
ATOM 1851 N N . LEU B 1 75 ? 9.773 15.375 1.755 1 97.62 75 LEU B N 1
ATOM 1852 C CA . LEU B 1 75 ? 8.695 15.992 2.523 1 97.62 75 LEU B CA 1
ATOM 1853 C C . LEU B 1 75 ? 8.516 17.453 2.131 1 97.62 75 LEU B C 1
ATOM 1855 O O . LEU B 1 75 ? 7.387 17.922 1.976 1 97.62 75 LEU B O 1
ATOM 1859 N N . ASN B 1 76 ? 9.656 18.141 1.983 1 97.69 76 ASN B N 1
ATOM 1860 C CA . ASN B 1 76 ? 9.586 19.547 1.592 1 97.69 76 ASN B CA 1
ATOM 1861 C C . ASN B 1 76 ? 8.812 19.734 0.287 1 97.69 76 ASN B C 1
ATOM 1863 O O . ASN B 1 76 ? 7.871 20.516 0.225 1 97.69 76 ASN B O 1
ATOM 1867 N N . ASP B 1 77 ? 9.148 18.953 -0.714 1 96.25 77 ASP B N 1
ATOM 1868 C CA . ASP B 1 77 ? 8.531 19.047 -2.033 1 96.25 77 ASP B CA 1
ATOM 1869 C C . ASP B 1 77 ? 7.07 18.609 -1.991 1 96.25 77 ASP B C 1
ATOM 1871 O O . ASP B 1 77 ? 6.203 19.266 -2.58 1 96.25 77 ASP B O 1
ATOM 1875 N N . LYS B 1 78 ? 6.816 17.547 -1.322 1 96.12 78 LYS B N 1
ATOM 1876 C CA . LYS B 1 78 ? 5.457 17.016 -1.232 1 96.12 78 LYS B CA 1
ATOM 1877 C C . LYS B 1 78 ? 4.527 18.016 -0.548 1 96.12 78 LYS B C 1
ATOM 1879 O O . LYS B 1 78 ? 3.438 18.297 -1.049 1 96.12 78 LYS B O 1
ATOM 1884 N N . LEU B 1 79 ? 4.977 18.516 0.532 1 97.62 79 LEU B N 1
ATOM 1885 C CA . LEU B 1 79 ? 4.152 19.469 1.275 1 97.62 79 LEU B CA 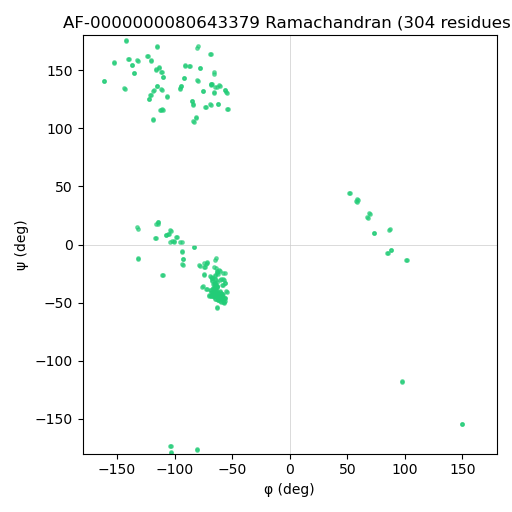1
ATOM 1886 C C . LEU B 1 79 ? 3.986 20.766 0.503 1 97.62 79 LEU B C 1
ATOM 1888 O O . LEU B 1 79 ? 2.969 21.453 0.64 1 97.62 79 LEU B O 1
ATOM 1892 N N . GLY B 1 80 ? 5 21.062 -0.306 1 97.06 80 GLY B N 1
ATOM 1893 C CA . GLY B 1 80 ? 4.898 22.234 -1.174 1 97.06 80 GLY B CA 1
ATOM 1894 C C . GLY B 1 80 ? 3.779 22.125 -2.191 1 97.06 80 GLY B C 1
ATOM 1895 O O . GLY B 1 80 ? 3.223 23.141 -2.621 1 97.06 80 GLY B O 1
ATOM 1896 N N . GLN B 1 81 ? 3.367 20.922 -2.545 1 96.06 81 GLN B N 1
ATOM 1897 C CA . GLN B 1 81 ? 2.307 20.688 -3.52 1 96.06 81 GLN B CA 1
ATOM 1898 C C . GLN B 1 81 ? 0.967 21.203 -3.014 1 96.06 81 GLN B C 1
ATOM 1900 O O . GLN B 1 81 ? 0.074 21.516 -3.807 1 96.06 81 GLN B O 1
ATOM 1905 N N . PHE B 1 82 ? 0.854 21.391 -1.731 1 96.94 82 PHE B N 1
ATOM 1906 C CA . PHE B 1 82 ? -0.399 21.844 -1.146 1 96.94 82 PHE B CA 1
ATOM 1907 C C . PHE B 1 82 ? -0.515 23.359 -1.237 1 96.94 82 PHE B C 1
ATOM 1909 O O . PHE B 1 82 ? -1.534 23.938 -0.85 1 96.94 82 PHE B O 1
ATOM 1916 N N . ASN B 1 83 ? 0.561 23.984 -1.782 1 96.38 83 ASN B N 1
ATOM 1917 C CA . ASN B 1 83 ? 0.575 25.438 -1.889 1 96.38 83 ASN B CA 1
ATOM 1918 C C . ASN B 1 83 ? 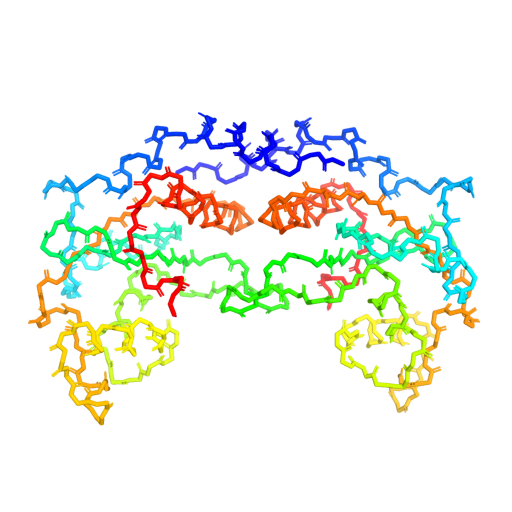0.625 25.891 -3.344 1 96.38 83 ASN B C 1
ATOM 1920 O O . ASN B 1 83 ? 0.787 27.078 -3.621 1 96.38 83 ASN B O 1
ATOM 1924 N N . VAL B 1 84 ? 0.525 24.938 -4.262 1 94.31 84 VAL B N 1
ATOM 1925 C CA . VAL B 1 84 ? 0.605 25.328 -5.668 1 94.31 84 VAL B CA 1
ATOM 1926 C C . VAL B 1 84 ? -0.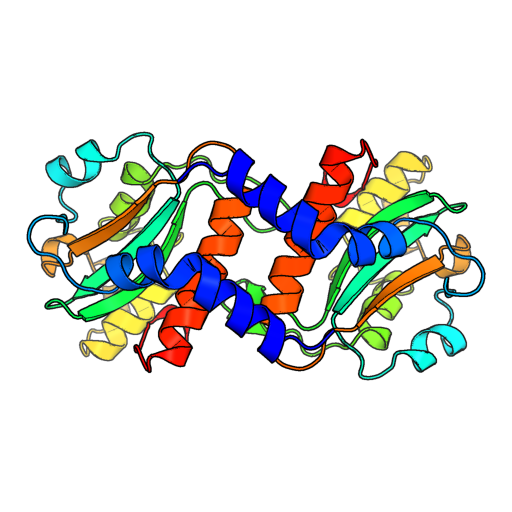73 25.047 -6.355 1 94.31 84 VAL B C 1
ATOM 1928 O O . VAL B 1 84 ? -1.592 24.359 -5.801 1 94.31 84 VAL B O 1
ATOM 1931 N N . LYS B 1 85 ? -0.895 25.5 -7.531 1 91.38 85 LYS B N 1
ATOM 1932 C CA . LYS B 1 85 ? -2.166 25.422 -8.242 1 91.38 85 LYS B CA 1
ATOM 1933 C C . LYS B 1 85 ? -2.424 24 -8.75 1 91.38 85 LYS B C 1
ATOM 1935 O O . LYS B 1 85 ? -3.566 23.531 -8.758 1 91.38 85 LYS B O 1
ATOM 1940 N N . SER B 1 86 ? -1.386 23.359 -9.141 1 89.25 86 SER B N 1
ATOM 1941 C CA . SER B 1 86 ? -1.545 22 -9.609 1 89.25 86 SER B CA 1
ATOM 1942 C C . SER B 1 86 ? -2.102 21.094 -8.516 1 89.25 86 SER B C 1
ATOM 1944 O O . SER B 1 86 ? -1.64 21.141 -7.375 1 89.25 86 SER B O 1
ATOM 1946 N N . ASP B 1 87 ? -3.018 20.266 -8.898 1 86.75 87 ASP B N 1
ATOM 1947 C CA . ASP B 1 87 ? -3.609 19.391 -7.891 1 86.75 87 ASP B CA 1
ATOM 1948 C C . ASP B 1 87 ? -2.967 18.016 -7.926 1 86.75 87 ASP B C 1
ATOM 1950 O O . ASP B 1 87 ? -3.432 17.094 -7.25 1 86.75 87 ASP B O 1
ATOM 1954 N N . SER B 1 88 ? -2.002 17.922 -8.695 1 84.75 88 SER B N 1
ATOM 1955 C CA . SER B 1 88 ? -1.305 16.6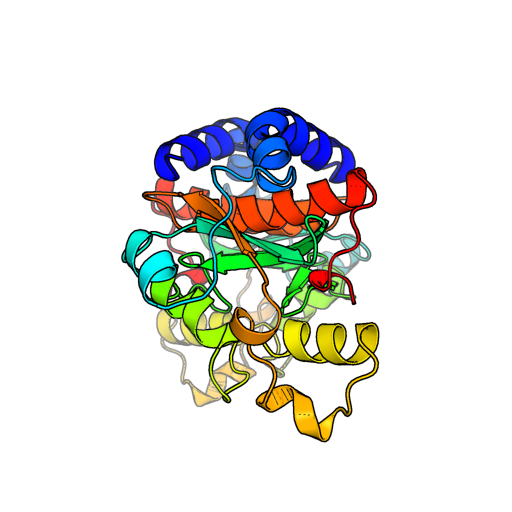41 -8.766 1 84.75 88 SER B CA 1
ATOM 1956 C C . SER B 1 88 ? -0.863 16.172 -7.383 1 84.75 88 SER B C 1
ATOM 1958 O O . SER B 1 88 ? -0.184 16.906 -6.664 1 84.75 88 SER B O 1
ATOM 1960 N N . GLY B 1 89 ? -1.403 15.07 -6.977 1 85.5 89 GLY B N 1
ATOM 1961 C CA . GLY B 1 89 ? -1.01 14.477 -5.707 1 85.5 89 GLY B CA 1
ATOM 1962 C C . GLY B 1 89 ? -1.815 15.008 -4.531 1 85.5 89 GLY B C 1
ATOM 1963 O O . GLY B 1 89 ? -1.63 14.562 -3.396 1 85.5 89 GLY B O 1
ATOM 1964 N N . THR B 1 90 ? -2.701 16.016 -4.812 1 93.19 90 THR B N 1
ATOM 1965 C CA . THR B 1 90 ? -3.453 16.609 -3.709 1 93.19 90 THR B CA 1
ATOM 1966 C C . THR B 1 90 ? -4.934 16.719 -4.059 1 93.19 90 THR B C 1
ATOM 1968 O O . THR B 1 90 ? -5.691 17.406 -3.379 1 93.19 90 THR B O 1
ATOM 1971 N N . ALA B 1 91 ? -5.344 16.047 -5.059 1 90.06 91 ALA B N 1
ATOM 1972 C CA . ALA B 1 91 ? -6.688 16.219 -5.605 1 90.06 91 ALA B CA 1
ATOM 1973 C C . ALA B 1 91 ? -7.754 15.844 -4.578 1 90.06 91 ALA B C 1
ATOM 1975 O O . ALA B 1 91 ? -8.711 16.578 -4.371 1 90.06 91 ALA B O 1
ATOM 1976 N N . ARG B 1 92 ? -7.598 14.812 -3.912 1 90.38 92 ARG B N 1
ATOM 1977 C CA . ARG B 1 92 ? -8.578 14.367 -2.928 1 90.38 92 ARG B CA 1
ATOM 1978 C C . ARG B 1 92 ? -8.656 15.336 -1.754 1 90.38 92 ARG B C 1
ATOM 1980 O O . ARG B 1 92 ? -9.742 15.703 -1.31 1 90.38 92 ARG B O 1
ATOM 1987 N N . PHE B 1 93 ? -7.527 15.703 -1.35 1 94.69 93 PHE B N 1
ATOM 1988 C CA . PHE B 1 93 ? -7.461 16.641 -0.24 1 94.69 93 PHE B CA 1
ATOM 1989 C C . PHE B 1 93 ? -8.219 17.922 -0.572 1 94.69 93 PHE B C 1
ATOM 1991 O O . PHE B 1 93 ? -9.055 18.391 0.212 1 94.69 93 PHE B O 1
ATOM 1998 N N . ARG B 1 94 ? -7.918 18.453 -1.716 1 95.12 94 ARG B N 1
ATOM 1999 C CA . ARG B 1 94 ? -8.492 19.734 -2.109 1 95.12 94 ARG B CA 1
ATOM 2000 C C . ARG B 1 94 ? -10.008 19.625 -2.287 1 95.12 94 ARG B C 1
ATOM 2002 O O . ARG B 1 94 ? -10.75 20.5 -1.859 1 95.12 94 ARG B O 1
ATOM 2009 N N . ARG B 1 95 ? -10.398 18.531 -2.898 1 93.62 95 ARG B N 1
ATOM 2010 C CA . ARG B 1 95 ? -11.828 18.328 -3.113 1 93.62 95 ARG B CA 1
ATOM 2011 C C . ARG B 1 95 ? -12.578 18.297 -1.788 1 93.62 95 ARG B C 1
ATOM 2013 O O . ARG B 1 95 ? -13.562 19.016 -1.606 1 93.62 95 ARG B O 1
ATOM 2020 N N . VAL B 1 96 ? -12.117 17.531 -0.867 1 94.44 96 VAL B N 1
ATOM 2021 C CA . VAL B 1 96 ? -12.812 17.344 0.401 1 94.44 96 VAL B CA 1
ATOM 2022 C C . VAL B 1 96 ? -12.695 18.609 1.246 1 94.44 96 VAL B C 1
ATOM 2024 O O . VAL B 1 96 ? -13.648 19.016 1.909 1 94.44 96 VAL B O 1
ATOM 2027 N N . PHE B 1 97 ? -11.523 19.234 1.178 1 95.44 97 PHE B N 1
ATOM 2028 C CA . PHE B 1 97 ? -11.328 20.484 1.901 1 95.44 97 PHE B CA 1
ATOM 2029 C C . PHE B 1 97 ? -12.336 21.531 1.448 1 95.44 97 PHE B C 1
ATOM 2031 O O . PHE B 1 97 ? -12.945 22.219 2.275 1 95.44 97 PHE B O 1
ATOM 2038 N N . ALA B 1 98 ? -12.484 21.625 0.132 1 94.69 98 ALA B N 1
ATOM 2039 C CA . ALA B 1 98 ? -13.438 22.578 -0.433 1 94.69 98 ALA B CA 1
ATOM 2040 C C . ALA B 1 98 ? -14.859 22.281 0.036 1 94.69 98 ALA B C 1
ATOM 2042 O O . ALA B 1 98 ? -15.586 23.188 0.453 1 94.69 98 ALA B O 1
ATOM 2043 N N . GLU B 1 99 ? -15.18 21.031 0.015 1 94.06 99 GLU B N 1
ATOM 2044 C CA . GLU B 1 99 ? -16.516 20.594 0.436 1 94.06 99 GLU B CA 1
ATOM 2045 C C . GLU B 1 99 ? -16.766 20.922 1.906 1 94.06 99 GLU B C 1
ATOM 2047 O O . GLU B 1 99 ? -17.812 21.469 2.26 1 94.06 99 GLU B O 1
ATOM 2052 N N . GLN B 1 100 ? -15.789 20.688 2.723 1 92.75 100 GLN B N 1
ATOM 2053 C CA . GLN B 1 100 ? -15.938 20.859 4.164 1 92.75 100 GLN B CA 1
ATOM 2054 C C . GLN B 1 100 ? -15.953 22.344 4.547 1 92.75 100 GLN B C 1
ATOM 2056 O O . GLN B 1 100 ? -16.469 22.703 5.602 1 92.75 100 GLN B O 1
ATOM 2061 N N . ASN B 1 101 ? -15.336 23.141 3.742 1 92 101 ASN B N 1
ATOM 2062 C CA . ASN B 1 101 ? -15.258 24.578 4.047 1 92 101 ASN B CA 1
ATOM 2063 C C . ASN B 1 101 ? -16.203 25.391 3.164 1 92 101 ASN B C 1
ATOM 2065 O O . ASN B 1 101 ? -16.109 26.609 3.105 1 92 101 ASN B O 1
ATOM 2069 N N . SER B 1 102 ? -17.109 24.703 2.373 1 91.06 102 SER B N 1
ATOM 2070 C CA . SER B 1 102 ? -18.141 25.312 1.532 1 91.06 102 SER B CA 1
ATOM 2071 C C . SER B 1 102 ? -17.516 26.25 0.499 1 91.06 102 SER B C 1
ATOM 2073 O O . SER B 1 102 ? -18 27.359 0.292 1 91.06 102 SER B O 1
ATOM 2075 N N . LEU B 1 103 ? -16.375 25.797 0.01 1 91.25 103 LEU B N 1
ATOM 2076 C CA . LEU B 1 103 ? -15.742 26.531 -1.085 1 91.25 103 LEU B CA 1
ATOM 2077 C C . LEU B 1 103 ? -16.281 26.062 -2.432 1 91.25 103 LEU B C 1
ATOM 2079 O O . LEU B 1 103 ? -16.781 24.938 -2.555 1 91.25 103 LEU B O 1
ATOM 2083 N N . ASP B 1 104 ? -16.234 26.984 -3.449 1 88.25 104 ASP B N 1
ATOM 2084 C CA . ASP B 1 104 ? -16.625 26.594 -4.801 1 88.25 104 ASP B CA 1
ATOM 2085 C C . ASP B 1 104 ? -15.633 25.609 -5.406 1 88.25 104 ASP B C 1
ATOM 2087 O O . ASP B 1 104 ? -14.422 25.766 -5.27 1 88.25 104 ASP B O 1
ATOM 2091 N N . GLU B 1 105 ? -16.109 24.625 -6.062 1 78.69 105 GLU B N 1
ATOM 2092 C CA . GLU B 1 105 ? -15.281 23.594 -6.664 1 78.69 105 GLU B CA 1
ATOM 2093 C C . GLU B 1 105 ? -14.289 24.188 -7.652 1 78.69 105 GLU B C 1
ATOM 2095 O O . GLU B 1 105 ? -13.164 23.688 -7.789 1 78.69 105 GLU B O 1
ATOM 2100 N N . ALA B 1 106 ? -14.719 25.234 -8.336 1 80.94 106 ALA B N 1
ATOM 2101 C CA . ALA B 1 106 ? -13.875 25.891 -9.336 1 80.94 106 ALA B CA 1
ATOM 2102 C C . ALA B 1 106 ? -12.656 26.531 -8.688 1 80.94 106 ALA B C 1
ATOM 2104 O O . ALA B 1 106 ? -11.672 26.844 -9.367 1 80.94 106 ALA B O 1
ATOM 2105 N N . GLU B 1 107 ? -12.719 26.625 -7.359 1 82.19 107 GLU B N 1
ATOM 2106 C CA . GLU B 1 107 ? -11.664 27.344 -6.648 1 82.19 107 GLU B CA 1
ATOM 2107 C C . GLU B 1 107 ? -10.688 26.375 -5.992 1 82.19 107 GLU B C 1
ATOM 2109 O O . GLU B 1 107 ? -9.789 26.797 -5.258 1 82.19 107 GLU B O 1
ATOM 2114 N N . THR B 1 108 ? -10.891 25.141 -6.195 1 88.38 108 THR B N 1
ATOM 2115 C CA . THR B 1 108 ? -10.062 24.141 -5.523 1 88.38 108 THR B CA 1
ATOM 2116 C C . THR B 1 108 ? -8.594 24.344 -5.848 1 88.38 108 THR B C 1
ATOM 2118 O O . THR B 1 108 ? -7.723 24.109 -5.004 1 88.38 108 THR B O 1
ATOM 2121 N N . LYS B 1 109 ? -8.305 24.859 -6.973 1 86.31 109 LYS B N 1
ATOM 2122 C CA . LYS B 1 109 ? -6.926 25.047 -7.406 1 86.31 109 LYS B CA 1
ATOM 2123 C C . LYS B 1 109 ? -6.277 26.219 -6.664 1 86.31 109 LYS B C 1
ATOM 2125 O O . LYS B 1 109 ? -5.051 26.359 -6.668 1 86.31 109 LYS B O 1
ATOM 2130 N N . GLU B 1 110 ? -7.125 27.047 -6.031 1 89.25 110 GLU B N 1
ATOM 2131 C CA . GLU B 1 110 ? -6.613 28.219 -5.344 1 89.25 110 GLU B CA 1
ATOM 2132 C C . GLU B 1 110 ? -6.359 27.938 -3.865 1 89.25 110 GLU B C 1
ATOM 2134 O O . GLU B 1 110 ? -5.828 28.781 -3.146 1 89.25 110 GLU B O 1
ATOM 2139 N N . ILE B 1 111 ? -6.766 26.734 -3.467 1 93.31 111 ILE B N 1
ATOM 2140 C CA . ILE B 1 111 ? -6.559 26.359 -2.076 1 93.31 111 ILE B CA 1
ATOM 2141 C C . ILE B 1 111 ? -5.07 26.172 -1.807 1 93.31 111 ILE B C 1
ATOM 2143 O O . ILE B 1 111 ? -4.414 25.344 -2.445 1 93.31 111 ILE B O 1
ATOM 2147 N N . LYS B 1 112 ? -4.625 26.953 -0.883 1 95 112 LYS B N 1
ATOM 2148 C CA . LYS B 1 112 ? -3.252 26.828 -0.407 1 95 112 LYS B CA 1
ATOM 2149 C C . LYS B 1 112 ? -3.211 26.547 1.092 1 95 112 LYS B C 1
ATOM 2151 O O . LYS B 1 112 ? -3.842 27.266 1.881 1 95 112 LYS B O 1
ATOM 2156 N N . ALA B 1 113 ? -2.498 25.547 1.442 1 97.25 113 ALA B N 1
ATOM 2157 C CA . ALA B 1 113 ? -2.41 25.141 2.844 1 97.25 113 ALA B CA 1
ATOM 2158 C C . ALA B 1 113 ? -1.955 26.297 3.721 1 97.25 113 ALA B C 1
ATOM 2160 O O . ALA B 1 113 ? -2.484 26.516 4.816 1 97.25 113 ALA B O 1
ATOM 2161 N N . GLU B 1 114 ? -0.993 27.125 3.254 1 96.56 114 GLU B N 1
ATOM 2162 C CA . GLU B 1 114 ? -0.438 28.234 4.02 1 96.56 114 GLU B CA 1
ATOM 2163 C C . GLU B 1 114 ? -1.498 29.297 4.293 1 96.56 114 GLU B C 1
ATOM 2165 O O . GLU B 1 114 ? -1.496 29.922 5.355 1 96.56 114 GLU B O 1
ATOM 2170 N N . ASN B 1 115 ? -2.404 29.438 3.342 1 95.31 115 ASN B N 1
ATOM 2171 C CA . ASN B 1 115 ? -3.43 30.469 3.473 1 95.31 115 ASN B CA 1
ATOM 2172 C C . ASN B 1 115 ? -4.48 30.094 4.512 1 95.31 115 ASN B C 1
ATOM 2174 O O . ASN B 1 115 ? -5.215 30.953 5 1 95.31 115 ASN B O 1
ATOM 2178 N N . TYR B 1 116 ? -4.57 28.844 4.836 1 95.81 116 TYR B N 1
ATOM 2179 C CA . TYR B 1 116 ? -5.594 28.391 5.77 1 95.81 116 TYR B CA 1
ATOM 2180 C C . TYR B 1 116 ? -4.98 28.031 7.117 1 95.81 116 TYR B C 1
ATOM 2182 O O . TYR B 1 116 ? -5.66 27.484 7.988 1 95.81 116 TYR B O 1
ATOM 2190 N N . GLY B 1 117 ? -3.713 28.328 7.27 1 96.38 117 GLY B N 1
ATOM 2191 C CA . GLY B 1 117 ? -3.041 28.094 8.539 1 96.38 117 GLY B CA 1
ATOM 2192 C C . GLY B 1 117 ? -2.902 26.625 8.883 1 96.38 117 GLY B C 1
ATOM 2193 O O . GLY B 1 117 ? -2.85 26.25 10.055 1 96.38 117 GLY B O 1
ATOM 2194 N N . LEU B 1 118 ? -2.92 25.75 7.918 1 98.31 118 LEU B N 1
ATOM 2195 C CA . LEU B 1 118 ? -2.75 24.328 8.148 1 98.31 118 LEU B CA 1
ATOM 2196 C C . LEU B 1 118 ? -1.348 24.016 8.664 1 98.31 118 LEU B C 1
ATOM 2198 O O . LEU B 1 118 ? -0.402 24.75 8.375 1 98.31 118 LEU B O 1
ATOM 2202 N N . LYS B 1 119 ? -1.281 23.047 9.469 1 98.75 119 LYS B N 1
ATOM 2203 C CA . LYS B 1 119 ? -0.006 22.562 10 1 98.75 119 LYS B CA 1
ATOM 2204 C C . LYS B 1 119 ? 0.202 21.078 9.688 1 98.75 119 LYS B C 1
ATOM 2206 O O . LYS B 1 119 ? -0.735 20.391 9.289 1 98.75 119 LYS B O 1
ATOM 2211 N N . PHE B 1 120 ? 1.438 20.688 9.797 1 98.75 120 PHE B N 1
ATOM 2212 C CA . PHE B 1 120 ? 1.686 19.266 9.594 1 98.75 120 PHE B CA 1
ATOM 2213 C C . PHE B 1 120 ? 2.629 18.719 10.656 1 98.75 120 PHE B C 1
ATOM 2215 O O . PHE B 1 120 ? 3.434 19.469 11.219 1 98.75 120 PHE B O 1
ATOM 2222 N N . GLN B 1 121 ? 2.432 17.516 10.992 1 98.75 121 GLN B N 1
ATOM 2223 C CA . GLN B 1 121 ? 3.346 16.656 11.75 1 98.75 121 GLN B CA 1
ATOM 2224 C C . GLN B 1 121 ? 3.736 15.422 10.953 1 98.75 121 GLN B C 1
ATOM 2226 O O . GLN B 1 121 ? 3.074 15.07 9.977 1 98.75 121 GLN B O 1
ATOM 2231 N N . PHE B 1 122 ? 4.895 14.805 11.328 1 98.62 122 PHE B N 1
ATOM 2232 C CA . PHE B 1 122 ? 5.375 13.711 10.492 1 98.62 122 PHE B CA 1
ATOM 2233 C C . PHE B 1 122 ? 6.199 12.719 11.305 1 98.62 122 PHE B C 1
ATOM 2235 O O . PHE B 1 122 ? 6.621 13.023 12.422 1 98.62 122 PHE B O 1
ATOM 2242 N N . ILE B 1 123 ? 6.281 11.547 10.82 1 98.5 123 ILE B N 1
ATOM 2243 C CA . ILE B 1 123 ? 7.242 10.531 11.242 1 98.5 123 ILE B CA 1
ATOM 2244 C C . ILE B 1 123 ? 8.258 10.289 10.133 1 98.5 123 ILE B C 1
ATOM 2246 O O . ILE B 1 123 ? 7.898 9.891 9.031 1 98.5 123 ILE B O 1
ATOM 2250 N N . LYS B 1 124 ? 9.477 10.617 10.516 1 98.06 124 LYS B N 1
ATOM 2251 C CA . LYS B 1 124 ? 10.57 10.375 9.586 1 98.06 124 LYS B CA 1
ATOM 2252 C C . LYS B 1 124 ? 10.93 8.891 9.531 1 98.06 124 LYS B C 1
ATOM 2254 O O . LYS B 1 124 ? 10.984 8.227 10.57 1 98.06 124 LYS B O 1
ATOM 2259 N N . VAL B 1 125 ? 11.047 8.391 8.312 1 97.88 125 VAL B N 1
ATOM 2260 C CA . VAL B 1 125 ? 11.469 7.012 8.102 1 97.88 125 VAL B CA 1
ATOM 2261 C C . VAL B 1 125 ? 12.727 6.984 7.23 1 97.88 125 VAL B C 1
ATOM 2263 O O . VAL B 1 125 ? 12.758 7.598 6.16 1 97.88 125 VAL B O 1
ATOM 2266 N N . LYS B 1 126 ? 13.719 6.379 7.672 1 96.88 126 LYS B N 1
ATOM 2267 C CA . LYS B 1 126 ? 14.953 6.203 6.91 1 96.88 126 LYS B CA 1
ATOM 2268 C C . LYS B 1 126 ? 15.141 4.746 6.492 1 96.88 126 LYS B C 1
ATOM 2270 O O . LYS B 1 126 ? 14.773 3.832 7.234 1 96.88 126 LYS B O 1
ATOM 2275 N N . GLY B 1 127 ? 15.719 4.605 5.246 1 95 127 GLY B N 1
ATOM 2276 C CA . GLY B 1 127 ? 16 3.25 4.805 1 95 127 GLY B CA 1
ATOM 2277 C C . GLY B 1 127 ? 14.938 2.676 3.896 1 95 127 GLY B C 1
ATOM 2278 O O . GLY B 1 127 ? 14.555 3.303 2.904 1 95 127 GLY B O 1
ATOM 2279 N N . ASN B 1 128 ? 14.281 1.627 4.238 1 95.81 128 ASN B N 1
ATOM 2280 C CA . ASN B 1 128 ? 13.391 0.833 3.396 1 95.81 128 ASN B CA 1
ATOM 2281 C C . ASN B 1 128 ? 12.078 1.564 3.117 1 95.81 128 ASN B C 1
ATOM 2283 O O . ASN B 1 128 ? 11.266 1.757 4.023 1 95.81 128 ASN B O 1
ATOM 2287 N N . PRO B 1 129 ? 11.789 1.846 1.892 1 96 129 PRO B N 1
ATOM 2288 C CA . PRO B 1 129 ? 10.578 2.596 1.533 1 96 129 PRO B CA 1
ATOM 2289 C C . PRO B 1 129 ? 9.297 1.846 1.875 1 96 129 PRO B C 1
ATOM 2291 O O . PRO B 1 129 ? 8.258 2.469 2.121 1 96 129 PRO B O 1
ATOM 2294 N N . SER B 1 130 ? 9.352 0.554 1.907 1 96.44 130 SER B N 1
ATOM 2295 C CA . SER B 1 130 ? 8.172 -0.245 2.203 1 96.44 130 SER B CA 1
ATOM 2296 C C . SER B 1 130 ? 7.602 0.092 3.578 1 96.44 130 SER B C 1
ATOM 2298 O O . SER B 1 130 ? 6.391 0.004 3.795 1 96.44 130 SER B O 1
ATOM 2300 N N . MET B 1 131 ? 8.461 0.49 4.461 1 97.81 131 MET B N 1
ATOM 2301 C CA . MET B 1 131 ? 8.008 0.83 5.805 1 97.81 131 MET B CA 1
ATOM 2302 C C . MET B 1 131 ? 7.141 2.086 5.781 1 97.81 131 MET B C 1
ATOM 2304 O O . MET B 1 131 ? 6.211 2.219 6.578 1 97.81 131 MET B O 1
ATOM 2308 N N . ILE B 1 132 ? 7.453 2.969 4.828 1 97 132 ILE B N 1
ATOM 2309 C CA . ILE B 1 132 ? 6.637 4.168 4.676 1 97 132 ILE B CA 1
ATOM 2310 C C . ILE B 1 132 ? 5.223 3.785 4.262 1 97 132 ILE B C 1
ATOM 2312 O O . ILE B 1 132 ? 4.246 4.293 4.816 1 97 132 ILE B O 1
ATOM 2316 N N . ASN B 1 133 ? 5.094 2.844 3.375 1 95.69 133 ASN B N 1
ATOM 2317 C CA . ASN B 1 133 ? 3.783 2.373 2.936 1 95.69 133 ASN B CA 1
ATOM 2318 C C . ASN B 1 133 ? 3.018 1.701 4.07 1 95.69 133 ASN B C 1
ATOM 2320 O O . ASN B 1 133 ? 1.827 1.957 4.262 1 95.69 133 ASN B O 1
ATOM 2324 N N . ILE B 1 134 ? 3.701 0.903 4.773 1 97.44 134 ILE B N 1
ATOM 2325 C CA . ILE B 1 134 ? 3.055 0.18 5.867 1 97.44 134 ILE B CA 1
ATOM 2326 C C . ILE B 1 134 ? 2.602 1.165 6.941 1 97.44 134 ILE B C 1
ATOM 2328 O O . ILE B 1 134 ? 1.48 1.068 7.445 1 97.44 134 ILE B O 1
ATOM 2332 N N . LEU B 1 135 ? 3.457 2.105 7.227 1 98.19 135 LEU B N 1
ATOM 2333 C CA . LEU B 1 135 ? 3.121 3.08 8.258 1 98.19 135 LEU B CA 1
ATOM 2334 C C . LEU B 1 135 ? 1.931 3.934 7.828 1 98.19 135 LEU B C 1
ATOM 2336 O O . LEU B 1 135 ? 1.112 4.328 8.664 1 98.19 135 LEU B O 1
ATOM 2340 N N . GLU B 1 136 ? 1.854 4.246 6.562 1 97.06 136 GLU B N 1
ATOM 2341 C CA . GLU B 1 136 ? 0.692 4.988 6.078 1 97.06 136 GLU B CA 1
ATOM 2342 C C . GLU B 1 136 ? -0.595 4.195 6.293 1 97.06 136 GLU B C 1
ATOM 2344 O O . GLU B 1 136 ? -1.592 4.738 6.777 1 97.06 136 GLU B O 1
ATOM 2349 N N . ILE B 1 137 ? -0.557 2.938 5.973 1 97.06 137 ILE B N 1
ATOM 2350 C CA . ILE B 1 137 ? -1.708 2.061 6.16 1 97.06 137 ILE B CA 1
ATOM 2351 C C . ILE B 1 137 ? -2.088 2.014 7.637 1 97.06 137 ILE B C 1
ATOM 2353 O O . ILE B 1 137 ? -3.264 2.137 7.988 1 97.06 137 ILE B O 1
ATOM 2357 N N . LEU B 1 138 ? -1.092 1.862 8.438 1 98.38 138 LEU B N 1
ATOM 2358 C CA . LEU B 1 138 ? -1.345 1.772 9.867 1 98.38 138 LEU B CA 1
ATOM 2359 C C . LEU B 1 138 ? -1.883 3.092 10.414 1 98.38 138 LEU B C 1
ATOM 2361 O O . LEU B 1 138 ? -2.715 3.102 11.32 1 98.38 138 LEU B O 1
ATOM 2365 N N . ALA B 1 139 ? -1.371 4.191 9.906 1 98.44 139 ALA B N 1
ATOM 2366 C CA . ALA B 1 139 ? -1.88 5.496 10.32 1 98.44 139 ALA B CA 1
ATOM 2367 C C . ALA B 1 139 ? -3.365 5.637 9.992 1 98.44 139 ALA B C 1
ATOM 2369 O O . ALA B 1 139 ? -4.145 6.129 10.812 1 98.44 139 ALA B O 1
ATOM 2370 N N . LEU B 1 140 ? -3.752 5.156 8.852 1 97.56 140 LEU B N 1
ATOM 2371 C CA . LEU B 1 140 ? -5.156 5.211 8.461 1 97.56 140 LEU B CA 1
ATOM 2372 C C . LEU B 1 140 ? -6.004 4.297 9.336 1 97.56 140 LEU B C 1
ATOM 2374 O O . LEU B 1 140 ? -7.098 4.672 9.758 1 97.56 140 LEU B O 1
ATOM 2378 N N . GLU B 1 141 ? -5.496 3.168 9.617 1 98.06 141 GLU B N 1
ATOM 2379 C CA . GLU B 1 141 ? -6.211 2.242 10.492 1 98.06 141 GLU B CA 1
ATOM 2380 C C . GLU B 1 141 ? -6.328 2.799 11.914 1 98.06 141 GLU B C 1
ATOM 2382 O O . GLU B 1 141 ? -7.355 2.627 12.57 1 98.06 141 GLU B O 1
ATOM 2387 N N . TYR B 1 142 ? -5.238 3.396 12.32 1 98.69 142 TYR B N 1
ATOM 2388 C CA . TYR B 1 142 ? -5.273 4.047 13.625 1 98.69 142 TYR B CA 1
ATOM 2389 C C . TYR B 1 142 ? -6.379 5.098 13.68 1 98.69 142 TYR B C 1
ATOM 2391 O O . TYR B 1 142 ? -7.117 5.18 14.664 1 98.69 142 TYR B O 1
ATOM 2399 N N . ALA B 1 143 ? -6.453 5.922 12.672 1 98.38 143 ALA B N 1
ATOM 2400 C CA . ALA B 1 143 ? -7.48 6.957 12.602 1 98.38 143 ALA B CA 1
ATOM 2401 C C . ALA B 1 143 ? -8.883 6.352 12.664 1 98.38 143 ALA B C 1
ATOM 2403 O O . ALA B 1 143 ? -9.75 6.859 13.375 1 98.38 143 ALA B O 1
ATOM 2404 N N . LYS B 1 144 ? -9.102 5.266 11.969 1 96.81 144 LYS B N 1
ATOM 2405 C CA . LYS B 1 144 ? -10.398 4.59 11.992 1 96.81 144 LYS B CA 1
ATOM 2406 C C . LYS B 1 144 ? -10.734 4.094 13.398 1 96.81 144 LYS B C 1
ATOM 2408 O O . LYS B 1 144 ? -11.836 4.324 13.898 1 96.81 144 LYS B O 1
ATOM 2413 N N . GLU B 1 145 ? -9.781 3.488 13.977 1 97.06 145 GLU B N 1
ATOM 2414 C CA . GLU B 1 145 ? -9.977 2.896 15.297 1 97.06 145 GLU B CA 1
ATOM 2415 C C . GLU B 1 145 ? -10.273 3.967 16.344 1 97.06 145 GLU B C 1
ATOM 2417 O O . GLU B 1 145 ? -10.961 3.701 17.328 1 97.06 145 GLU B O 1
ATOM 2422 N N . ASN B 1 146 ? -9.742 5.137 16.156 1 97.81 146 ASN B N 1
ATOM 2423 C CA . ASN B 1 146 ? -9.898 6.211 17.125 1 97.81 146 ASN B CA 1
ATOM 2424 C C . ASN B 1 146 ? -10.93 7.238 16.672 1 97.81 146 ASN B C 1
ATOM 2426 O O . ASN B 1 146 ? -10.977 8.352 17.203 1 97.81 146 ASN B O 1
ATOM 2430 N N . ASP B 1 147 ? -11.75 6.953 15.602 1 97.31 147 ASP B N 1
ATOM 2431 C CA . ASP B 1 147 ? -12.844 7.766 15.086 1 97.31 147 ASP B CA 1
ATOM 2432 C C . ASP B 1 147 ? -12.359 9.156 14.68 1 97.31 147 ASP B C 1
ATOM 2434 O O . ASP B 1 147 ? -12.984 10.164 15.023 1 97.31 147 ASP B O 1
ATOM 2438 N N . ILE B 1 148 ? -11.117 9.172 14.125 1 97.88 148 ILE B N 1
ATOM 2439 C CA . ILE B 1 148 ? -10.586 10.406 13.562 1 97.88 148 ILE B CA 1
ATOM 2440 C C . ILE B 1 148 ? -11.078 10.57 12.125 1 97.88 148 ILE B C 1
ATOM 2442 O O . ILE B 1 148 ? -10.867 9.695 11.281 1 97.88 148 ILE B O 1
ATOM 2446 N N . ASN B 1 149 ? -11.727 11.648 11.828 1 96.19 149 ASN B N 1
ATOM 2447 C CA . ASN B 1 149 ? -12.258 11.914 10.492 1 96.19 149 ASN B CA 1
ATOM 2448 C C . ASN B 1 149 ? -11.188 12.461 9.555 1 96.19 149 ASN B C 1
ATOM 2450 O O . ASN B 1 149 ? -10.75 13.602 9.703 1 96.19 149 ASN B O 1
ATOM 2454 N N . LEU B 1 150 ? -10.82 11.648 8.648 1 97.31 150 LEU B N 1
ATOM 2455 C CA . LEU B 1 150 ? -9.805 12.047 7.68 1 97.31 150 LEU B CA 1
ATOM 2456 C C . LEU B 1 150 ? -10.406 12.203 6.285 1 97.31 150 LEU B C 1
ATOM 2458 O O . LEU B 1 150 ? -11.273 11.422 5.891 1 97.31 150 LEU B O 1
ATOM 2462 N N . TYR B 1 151 ? -9.859 13.094 5.543 1 96.06 151 TYR B N 1
ATOM 2463 C CA . TYR B 1 151 ? -10.25 13.273 4.148 1 96.06 151 TYR B CA 1
ATOM 2464 C C . TYR B 1 151 ? -9.93 12.031 3.326 1 96.06 151 TYR B C 1
ATOM 2466 O O . TYR B 1 151 ? -10.539 11.797 2.281 1 96.06 151 TYR B O 1
ATOM 2474 N N . ASN B 1 152 ? -9.008 11.211 3.748 1 94.19 152 ASN B N 1
ATOM 2475 C CA . ASN B 1 152 ? -8.57 10 3.064 1 94.19 152 ASN B CA 1
ATOM 2476 C C . ASN B 1 152 ? -9.742 9.039 2.832 1 94.19 152 ASN B C 1
ATOM 2478 O O . ASN B 1 152 ? -9.711 8.242 1.897 1 94.19 152 ASN B O 1
ATOM 2482 N N . PHE B 1 153 ? -10.797 9.172 3.678 1 92.19 153 PHE B N 1
ATOM 2483 C CA . PHE B 1 153 ? -11.867 8.188 3.666 1 92.19 153 PHE B CA 1
ATOM 2484 C C . PHE B 1 153 ? -13.07 8.695 2.875 1 92.19 153 PHE B C 1
ATOM 2486 O O . PHE B 1 153 ? -14.086 8.008 2.766 1 92.19 153 PHE B O 1
ATOM 2493 N N . LEU B 1 154 ? -12.883 9.922 2.297 1 88.31 154 LEU B N 1
ATOM 2494 C CA . LEU B 1 154 ? -14.016 10.578 1.667 1 88.31 154 LEU B CA 1
ATOM 2495 C C . LEU B 1 154 ? -13.773 10.773 0.174 1 88.31 154 LEU B C 1
ATOM 2497 O O . LEU B 1 154 ? -12.625 10.891 -0.262 1 88.31 154 LEU B O 1
#

Sequence (308 aa):
MNGDKKISELLDNYKKPLKKLFKYDKSKARAFDKDSRSKVEGQKGIFVIFNNKQPIFVGQVGGYMTGYKITQKDLNDKLGQFNVKSDSGTARFRRVFAEQNSLDEAETKEIKAENYGLKFQFIKVKGNPSMINILEILALEYAKENDINLYNFLMNGDKKISELLDNYKKPLKKLFKYDKSKARAFDKDSRSKVEGQKGIFVIFNNKQPIFVGQVGGYMTGYKITQKDLNDKLGQFNVKSDSGTARFRRVFAEQNSLDEAETKEIKAENYGLKFQFIKVKGNPSMINILEILALEYAKENDINLYNFL

Nearest PDB structures (foldseek):
  7mhv-assembly1_A-2  TM=3.644E-01  e=3.442E+00  Legionella pneumophila subsp. pneumophila str. Philadelphia 1
  3lvj-assembly1_A  TM=4.814E-01  e=5.421E+00  Escherichia coli O157:H7 str. EDL933
  3a9z-assembly1_B  TM=4.939E-01  e=7.499E+00  Rattus norvegicus
  8rme-assembly1_A  TM=4.664E-01  e=6.586E+00  Homo sapiens
  7mhv-assembly1_A-2  TM=3.643E-01  e=3.442E+00  Legionella pneumophila subsp. pneumophila str. Philadelphia 1

Secondary structure (DSSP, 8-state):
-BHHHHHHHHHHHTHHHHHHHHS--TTT-EESSHHHHHTTTT--EEEEEEETTEEEEEEEESSEETTTEEP---HHHHHHGGGSS--TTTHHHHHHHHHHTT--GGGGGG--GGGGT-EEEEEE-BS-HHHHHHHHHHHHHHHHHTT---GGG-/-BHHHHHHHHHHHTHHHHHHHHS--TTT-EESSHHHHHTTTT--EEEEEEETTEEEEEEEESSEETTTEEP---HHHHHHGGGSS--TTTHHHHHHHHHHTT--GGGGGG--GGGGT-EEEEEE-BS-HHHHHHHHHHHHHHHHHTT---GGG-

Solvent-accessible surface area (backbone atoms only — not comparable to full-atom values): 16234 Å² total; per-residue (Å²): 82,58,16,50,62,52,47,51,52,51,47,62,74,44,37,66,67,48,51,55,50,62,44,73,40,80,91,64,48,32,51,54,44,68,76,52,28,57,75,37,52,83,34,27,17,31,36,32,34,22,55,92,69,35,55,36,36,73,48,70,28,37,18,62,44,89,85,70,35,64,47,84,50,25,41,26,58,54,55,44,40,45,59,39,56,60,46,74,95,38,49,61,55,36,54,47,50,25,61,77,66,73,43,60,76,90,45,37,46,72,52,32,40,54,82,70,63,27,28,34,33,65,48,54,43,44,81,39,33,64,43,30,44,45,48,41,53,48,48,53,50,50,29,59,75,66,73,49,68,41,42,70,82,103,82,59,16,50,61,53,47,50,52,51,47,64,75,43,37,68,68,48,51,56,49,62,45,73,42,81,91,64,47,33,51,53,45,68,76,52,28,55,75,37,52,83,33,27,17,31,35,30,35,23,54,92,70,36,55,36,35,73,47,68,27,37,18,60,44,87,84,69,34,64,47,83,50,25,41,25,58,54,54,43,40,44,59,38,56,60,47,75,96,38,50,62,55,36,54,47,50,24,61,75,67,72,46,60,78,90,46,38,47,70,50,30,40,53,80,69,64,27,30,34,32,64,48,55,42,44,80,39,35,65,40,30,46,46,49,41,54,48,48,51,50,49,29,59,76,67,72,48,69,41,43,70,82,103

pLDDT: mean 94.76, std 5.97, range [62.12, 98.81]